Protein AF-A0A7S1QXL4-F1 (afdb_monomer)

pLDDT: mean 70.99, std 21.59, range [32.03, 97.19]

Secondary structure (DSSP, 8-state):
---TTSSSSSSSSSTTSSS-S--------PPPP---------------------------------------HHHHHHHHHTSHHHHHHHHHHHHHHSPPPSS-HHHHHHHHHHHHHHHHHHHHHHHHTTSS-TTSTTTSPPHHHHHHHHHSTT---HHHHHHHHTPPPPSS-TTHHHHHHHHHHHHHHHHHHHHHHHHHHHTTTSS---GGGHHHHHHHHTT----HHHHHHHHHHHHHHH--

Foldseek 3Di:
DPDVPPVVVVVVVVVVPPPDDDDDDDDDDDDDDDDDDDDDDDDDDDDDDDDDDDDDDDDDDDPPPCPVPVPDVVVVVVVVCPDPVVVVVVVVVVCVVPPDDPDDPVVVVVLVVVLVVLVVVLVVVCVVCVPPDLPDPVNADALVVVVVQVPDPPRDDVVVVCVVSVHDDRPHDRHPVSVVVVVVVVVVVVVVVVVVVVVVVVVVVPPPDPCLCVVVVVCVVVVPDDDPVVVVVSVVVSVVVVVD

Structure (mmCIF, N/CA/C/O backbone):
data_AF-A0A7S1QXL4-F1
#
_entry.id   AF-A0A7S1QXL4-F1
#
loop_
_atom_site.group_PDB
_atom_site.id
_atom_site.type_symbol
_atom_site.label_atom_id
_atom_site.label_alt_id
_atom_site.label_comp_id
_atom_site.label_asym_id
_atom_site.label_entity_id
_atom_site.label_seq_id
_atom_site.pdbx_PDB_ins_code
_atom_site.Cartn_x
_atom_site.Cartn_y
_atom_site.Cartn_z
_atom_site.occupancy
_atom_site.B_iso_or_equiv
_atom_site.auth_seq_id
_atom_site.auth_comp_id
_atom_site.auth_asym_id
_atom_site.auth_atom_id
_atom_site.pdbx_PDB_model_num
ATOM 1 N N . ARG A 1 1 ? -24.450 -31.324 -30.183 1.00 51.94 1 ARG A N 1
ATOM 2 C CA . ARG A 1 1 ? -23.675 -30.308 -29.428 1.00 51.94 1 ARG A CA 1
ATOM 3 C C . ARG A 1 1 ? -23.434 -29.074 -30.309 1.00 51.94 1 ARG A C 1
ATOM 5 O O . ARG A 1 1 ? -22.459 -29.080 -31.046 1.00 51.94 1 ARG A O 1
ATOM 12 N N . PRO A 1 2 ? -24.304 -28.049 -30.257 1.00 47.97 2 PRO A N 1
ATOM 13 C CA . PRO A 1 2 ? -23.980 -26.718 -30.772 1.00 47.97 2 PRO A CA 1
ATOM 14 C C . PRO A 1 2 ? -24.493 -25.627 -29.809 1.00 47.97 2 PRO A C 1
ATOM 16 O O . PRO A 1 2 ? -25.581 -25.100 -29.986 1.00 47.97 2 PRO A O 1
ATOM 19 N N . VAL A 1 3 ? -23.748 -25.323 -28.745 1.00 50.22 3 VAL A N 1
ATOM 20 C CA . VAL A 1 3 ? -24.078 -24.194 -27.837 1.00 50.22 3 VAL A CA 1
ATOM 21 C C . VAL A 1 3 ? -22.901 -23.217 -27.707 1.00 50.22 3 VAL A C 1
ATOM 23 O O . VAL A 1 3 ? -23.081 -22.058 -27.355 1.00 50.22 3 VAL A O 1
ATOM 26 N N . ALA A 1 4 ? -21.691 -23.627 -28.096 1.00 51.28 4 ALA A N 1
ATOM 27 C CA . ALA A 1 4 ? -20.489 -22.807 -27.946 1.00 51.28 4 ALA A CA 1
ATOM 28 C C . ALA A 1 4 ? -20.354 -21.670 -28.980 1.00 51.28 4 ALA A C 1
ATOM 30 O O . ALA A 1 4 ? -19.610 -20.725 -28.744 1.00 51.28 4 ALA A O 1
ATOM 31 N N . ALA A 1 5 ? -21.070 -21.723 -30.109 1.00 50.03 5 ALA A N 1
ATOM 32 C CA . ALA A 1 5 ? -20.917 -20.728 -31.176 1.00 50.03 5 ALA A CA 1
ATOM 33 C C . ALA A 1 5 ? -21.743 -19.444 -30.959 1.00 50.03 5 ALA A C 1
ATOM 35 O O . ALA A 1 5 ? -21.399 -18.399 -31.502 1.00 50.03 5 ALA A O 1
ATOM 36 N N . ALA A 1 6 ? -22.801 -19.486 -30.141 1.00 47.78 6 ALA A N 1
ATOM 37 C CA . ALA A 1 6 ? -23.697 -18.342 -29.942 1.00 47.78 6 ALA A CA 1
ATOM 38 C C . ALA A 1 6 ? -23.192 -17.325 -28.895 1.00 47.78 6 ALA A C 1
ATOM 40 O O . ALA A 1 6 ? -23.607 -16.170 -28.911 1.00 47.78 6 ALA A O 1
ATOM 41 N N . LEU A 1 7 ? -22.267 -17.715 -28.011 1.00 48.50 7 LEU A N 1
ATOM 42 C CA . LEU A 1 7 ? -21.780 -16.850 -26.924 1.00 48.50 7 LEU A CA 1
ATOM 43 C C . LEU A 1 7 ? -20.644 -15.900 -27.335 1.00 48.50 7 LEU A C 1
ATOM 45 O O . LEU A 1 7 ? -20.409 -14.905 -26.656 1.00 48.50 7 LEU A O 1
ATOM 49 N N . LEU A 1 8 ? -19.969 -16.155 -28.460 1.00 47.81 8 LEU A N 1
ATOM 50 C CA . LEU A 1 8 ? -18.862 -15.310 -28.927 1.00 47.81 8 LEU A CA 1
ATOM 51 C C . LEU A 1 8 ? -19.308 -14.082 -29.735 1.00 47.81 8 LEU A C 1
ATOM 53 O O . LEU A 1 8 ? -18.522 -13.154 -29.901 1.00 47.81 8 LEU A O 1
ATOM 57 N N . LEU A 1 9 ? -20.563 -14.029 -30.190 1.00 47.44 9 LEU A N 1
ATOM 58 C CA . LEU A 1 9 ? -21.064 -12.930 -31.027 1.00 47.44 9 LEU A CA 1
ATOM 59 C C . LEU A 1 9 ? -21.747 -11.807 -30.220 1.00 47.44 9 LEU A C 1
ATOM 61 O O . LEU A 1 9 ? -21.884 -10.692 -30.711 1.00 47.44 9 LEU A O 1
ATOM 65 N N . ALA A 1 10 ? -22.094 -12.053 -28.951 1.00 43.25 10 ALA A N 1
ATOM 66 C CA . ALA A 1 10 ? -22.712 -11.052 -28.074 1.00 43.25 10 ALA A CA 1
ATOM 67 C C . ALA A 1 10 ? -21.699 -10.109 -27.385 1.00 43.25 10 ALA A C 1
ATOM 69 O O . ALA A 1 10 ? -22.065 -9.017 -26.958 1.00 43.25 10 ALA A O 1
ATOM 70 N N . ALA A 1 11 ? -20.417 -10.484 -27.303 1.00 44.62 11 ALA A N 1
ATOM 71 C CA . ALA A 1 11 ? -19.396 -9.684 -26.614 1.00 44.62 11 ALA A CA 1
ATOM 72 C C . ALA A 1 11 ? -18.818 -8.534 -27.466 1.00 44.62 11 ALA A C 1
ATOM 74 O O . ALA A 1 11 ? -18.243 -7.593 -26.921 1.00 44.62 11 ALA A O 1
ATOM 75 N N . ALA A 1 12 ? -18.988 -8.570 -28.791 1.00 43.84 12 ALA A N 1
ATOM 76 C CA . ALA A 1 12 ? -18.434 -7.558 -29.694 1.00 43.84 12 ALA A CA 1
ATOM 77 C C . ALA A 1 12 ? -19.303 -6.288 -29.816 1.00 43.84 12 ALA A C 1
ATOM 79 O O . ALA A 1 12 ? -18.799 -5.238 -30.203 1.00 43.84 12 ALA A O 1
ATOM 80 N N . ALA A 1 13 ? -20.588 -6.347 -29.450 1.00 43.12 13 ALA A N 1
ATOM 81 C CA . ALA A 1 13 ? -21.514 -5.221 -29.613 1.00 43.12 13 ALA A CA 1
ATOM 82 C C . ALA A 1 13 ? -21.495 -4.212 -28.445 1.00 43.12 13 ALA A C 1
ATOM 84 O O . ALA A 1 13 ? -21.921 -3.073 -28.613 1.00 43.12 13 ALA A O 1
ATOM 85 N N . VAL A 1 14 ? -20.964 -4.584 -27.274 1.00 44.94 14 VAL A N 1
ATOM 86 C CA . VAL A 1 14 ? -20.951 -3.704 -26.085 1.00 44.94 14 VAL A CA 1
ATOM 87 C C . VAL A 1 14 ? -19.736 -2.762 -26.067 1.00 44.94 14 VAL A C 1
ATOM 89 O O . VAL A 1 14 ? -19.773 -1.714 -25.428 1.00 44.94 14 VAL A O 1
ATOM 92 N N . PHE A 1 15 ? -18.679 -3.063 -26.829 1.00 40.75 15 PHE A N 1
ATOM 93 C CA . PHE A 1 15 ? -17.466 -2.233 -26.875 1.00 40.75 15 PHE A CA 1
ATOM 94 C C . PHE A 1 15 ? -17.520 -1.069 -27.879 1.00 40.75 15 PHE A C 1
ATOM 96 O O . PHE A 1 15 ? -16.654 -0.198 -27.845 1.00 40.75 15 PHE A O 1
ATOM 103 N N . ALA A 1 16 ? -18.531 -1.016 -28.752 1.00 41.28 16 ALA A N 1
ATOM 104 C CA . ALA A 1 16 ? -18.678 0.052 -29.745 1.00 41.28 16 ALA A CA 1
ATOM 105 C C . ALA A 1 16 ? -19.538 1.241 -29.262 1.00 41.28 16 ALA A C 1
ATOM 107 O O . ALA A 1 16 ? -19.571 2.275 -29.922 1.00 41.28 16 ALA A O 1
ATOM 108 N N . ALA A 1 17 ? -20.210 1.129 -28.109 1.00 40.28 17 ALA A N 1
ATOM 109 C CA . ALA A 1 17 ? -21.177 2.127 -27.636 1.00 40.28 17 ALA A CA 1
ATOM 110 C C . ALA A 1 17 ? -20.635 3.126 -26.589 1.00 40.28 17 ALA A C 1
ATOM 112 O O . ALA A 1 17 ? -21.361 4.025 -26.179 1.00 40.28 17 ALA A O 1
ATOM 113 N N . THR A 1 18 ? -19.370 3.023 -26.165 1.00 45.03 18 THR A N 1
ATOM 114 C CA . THR A 1 18 ? -18.763 3.933 -25.164 1.00 45.03 18 THR A CA 1
ATOM 115 C C . THR A 1 18 ? -17.750 4.925 -25.746 1.00 45.03 18 THR A C 1
ATOM 117 O O . THR A 1 18 ? -17.138 5.687 -25.003 1.00 45.03 18 THR A O 1
ATOM 120 N N . ALA A 1 19 ? -17.597 4.981 -27.074 1.00 43.09 19 ALA A N 1
ATOM 121 C CA . ALA A 1 19 ? -16.673 5.901 -27.748 1.00 43.09 19 ALA A CA 1
ATOM 122 C C . ALA A 1 19 ? -17.266 7.293 -28.072 1.00 43.09 19 ALA A C 1
ATOM 124 O O . ALA A 1 19 ? -16.593 8.111 -28.694 1.00 43.09 19 ALA A O 1
ATOM 125 N N . LEU A 1 20 ? -18.501 7.591 -27.649 1.00 48.00 20 LEU A N 1
ATOM 126 C CA . LEU A 1 20 ? -19.136 8.903 -27.821 1.00 48.00 20 LEU A CA 1
ATOM 127 C C . LEU A 1 20 ? -19.754 9.400 -26.506 1.00 48.00 20 LEU A C 1
ATOM 129 O O . LEU A 1 20 ? -20.966 9.367 -26.330 1.00 48.00 20 LEU A O 1
ATOM 133 N N . SER A 1 21 ? -18.937 9.917 -25.588 1.00 36.81 21 SER A N 1
ATOM 134 C CA . SER A 1 21 ? -19.414 10.941 -24.648 1.00 36.81 21 SER A CA 1
ATOM 135 C C . SER A 1 21 ? -18.259 11.705 -23.996 1.00 36.81 21 SER A C 1
ATOM 137 O O . SER A 1 21 ? -17.596 11.198 -23.096 1.00 36.81 21 SER A O 1
ATOM 139 N N . GLY A 1 22 ? -18.081 12.953 -24.433 1.00 35.41 22 GLY A N 1
ATOM 140 C CA . GLY A 1 22 ? -17.750 14.083 -23.563 1.00 35.41 22 GLY A CA 1
ATOM 141 C C . GLY A 1 22 ? -16.314 14.206 -23.052 1.00 35.41 22 GLY A C 1
ATOM 142 O O . GLY A 1 22 ? -15.996 13.736 -21.967 1.00 35.41 22 GLY A O 1
ATOM 143 N N . SER A 1 23 ? -15.497 15.001 -23.748 1.00 33.47 23 SER A N 1
ATOM 144 C CA . SER A 1 23 ? -14.387 15.723 -23.113 1.00 33.47 23 SER A CA 1
ATOM 145 C C . SER A 1 23 ? -14.567 17.226 -23.357 1.00 33.47 23 SER A C 1
ATOM 147 O O . SER A 1 23 ? -14.592 17.634 -24.520 1.00 33.47 23 SER A O 1
ATOM 149 N N . PRO A 1 24 ? -14.720 18.058 -22.309 1.00 43.53 24 PRO A N 1
ATOM 150 C CA . PRO A 1 24 ? -14.845 19.500 -22.463 1.00 43.53 24 PRO A CA 1
ATOM 151 C C . PRO A 1 24 ? -13.493 20.158 -22.764 1.00 43.53 24 PRO A C 1
ATOM 153 O O . PRO A 1 24 ? -12.429 19.685 -22.358 1.00 43.53 24 PRO A O 1
ATOM 156 N N . ALA A 1 25 ? -13.584 21.267 -23.494 1.00 43.84 25 ALA A N 1
ATOM 157 C CA . ALA A 1 25 ? -12.504 22.147 -23.906 1.00 43.84 25 ALA A CA 1
ATOM 158 C C . ALA A 1 25 ? -11.570 22.538 -22.749 1.00 43.84 25 ALA A C 1
ATOM 160 O O . ALA A 1 25 ? -12.023 22.927 -21.670 1.00 43.84 25 ALA A O 1
ATOM 161 N N . ARG A 1 26 ? -10.257 22.512 -23.006 1.00 37.00 26 ARG A N 1
ATOM 162 C CA . ARG A 1 26 ? -9.260 23.151 -22.146 1.00 37.00 26 ARG A CA 1
ATOM 163 C C . ARG A 1 26 ? -8.345 24.029 -22.992 1.00 37.00 26 ARG A C 1
ATOM 165 O O . ARG A 1 26 ? -7.629 23.551 -23.863 1.00 37.00 26 ARG A O 1
ATOM 172 N N . SER A 1 27 ? -8.463 25.316 -22.701 1.00 38.91 27 SER A N 1
ATOM 173 C CA . SER A 1 27 ? -7.768 26.482 -23.230 1.00 38.91 27 SER A CA 1
ATOM 174 C C . SER A 1 27 ? -6.245 26.343 -23.298 1.00 38.91 27 SER A C 1
ATOM 176 O O . SER A 1 27 ? -5.606 25.924 -22.328 1.00 38.91 27 SER A O 1
ATOM 178 N N . GLU A 1 28 ? -5.686 26.791 -24.419 1.00 40.00 28 GLU A N 1
ATOM 179 C CA . GLU A 1 28 ? -4.271 27.112 -24.606 1.00 40.00 28 GLU A CA 1
ATOM 180 C C . GLU A 1 28 ? -3.828 28.244 -23.665 1.00 40.00 28 GLU A C 1
ATOM 182 O O . GLU A 1 28 ? -4.590 29.183 -23.422 1.00 40.00 28 GLU A O 1
ATOM 187 N N . PRO A 1 29 ? -2.575 28.207 -23.190 1.00 43.47 29 PRO A N 1
ATOM 188 C CA . PRO A 1 29 ? -1.837 29.446 -23.005 1.00 43.47 29 PRO A CA 1
ATOM 189 C C . PRO A 1 29 ? -0.625 29.530 -23.939 1.00 43.47 29 PRO A C 1
ATOM 191 O O . PRO A 1 29 ? 0.189 28.612 -24.058 1.00 43.47 29 PRO A O 1
ATOM 194 N N . SER A 1 30 ? -0.538 30.698 -24.570 1.00 40.06 30 SER A N 1
ATOM 195 C CA . SER A 1 30 ? 0.508 31.210 -25.447 1.00 40.06 30 SER A CA 1
ATOM 196 C C . SER A 1 30 ? 1.925 31.047 -24.891 1.00 40.06 30 SER A C 1
ATOM 198 O O . SER A 1 30 ? 2.213 31.479 -23.773 1.00 40.06 30 SER A O 1
ATOM 200 N N . ALA A 1 31 ? 2.837 30.528 -25.712 1.00 37.50 31 ALA A N 1
ATOM 201 C CA . ALA A 1 31 ? 4.273 30.624 -25.477 1.00 37.50 31 ALA A CA 1
ATOM 202 C C . ALA A 1 31 ? 4.818 31.941 -26.071 1.00 37.50 31 ALA A C 1
ATOM 204 O O . ALA A 1 31 ? 4.539 32.225 -27.239 1.00 37.50 31 ALA A O 1
ATOM 205 N N . PRO A 1 32 ? 5.606 32.741 -25.329 1.00 45.91 32 PRO A N 1
ATOM 206 C CA . PRO A 1 32 ? 6.330 33.862 -25.911 1.00 45.91 32 PRO A CA 1
ATOM 207 C C . PRO A 1 32 ? 7.539 33.367 -26.716 1.00 45.91 32 PRO A C 1
ATOM 209 O O . PRO A 1 32 ? 8.340 32.553 -26.251 1.00 45.91 32 PRO A O 1
ATOM 212 N N . ALA A 1 33 ? 7.666 33.895 -27.931 1.00 43.31 33 ALA A N 1
ATOM 213 C CA . ALA A 1 33 ? 8.841 33.760 -28.773 1.00 43.31 33 ALA A CA 1
ATOM 214 C C . ALA A 1 33 ? 10.058 34.411 -28.097 1.00 43.31 33 ALA A C 1
ATOM 216 O O . ALA A 1 33 ? 10.043 35.604 -27.802 1.00 43.31 33 ALA A O 1
ATOM 217 N N . LEU A 1 34 ? 11.128 33.639 -27.902 1.00 40.25 34 LEU A N 1
ATOM 218 C CA . LEU A 1 34 ? 12.463 34.172 -27.645 1.00 40.25 34 LEU A CA 1
ATOM 219 C C . LEU A 1 34 ? 13.432 33.602 -28.676 1.00 40.25 34 LEU A C 1
ATOM 221 O O . LEU A 1 34 ? 13.927 32.481 -28.586 1.00 40.25 34 LEU A O 1
ATOM 225 N N . SER A 1 35 ? 13.656 34.432 -29.685 1.00 39.12 35 SER A N 1
ATOM 226 C CA . SER A 1 35 ? 14.780 34.420 -30.605 1.00 39.12 35 SER A CA 1
ATOM 227 C C . SER A 1 35 ? 16.106 34.515 -29.846 1.00 39.12 35 SER A C 1
ATOM 229 O O . SER A 1 35 ? 16.363 35.519 -29.185 1.00 39.12 35 SER A O 1
ATOM 231 N N . PHE A 1 36 ? 16.974 33.517 -30.011 1.00 32.03 36 PHE A N 1
ATOM 232 C CA . PHE A 1 36 ? 18.407 33.656 -29.762 1.00 32.03 36 PHE A CA 1
ATOM 233 C C . PHE A 1 36 ? 19.160 33.500 -31.086 1.00 32.03 36 PHE A C 1
ATOM 235 O O . PHE A 1 36 ? 19.255 32.411 -31.654 1.00 32.03 36 PHE A O 1
ATOM 242 N N . LEU A 1 37 ? 19.654 34.641 -31.572 1.00 37.03 37 LEU A N 1
ATOM 243 C CA . LEU A 1 37 ? 20.683 34.782 -32.601 1.00 37.03 37 LEU A CA 1
ATOM 244 C C . LEU A 1 37 ? 21.941 34.007 -32.167 1.00 37.03 37 LEU A C 1
ATOM 246 O O . LEU A 1 37 ? 22.367 34.095 -31.021 1.00 37.03 37 LEU A O 1
ATOM 250 N N . VAL A 1 38 ? 22.418 33.081 -33.001 1.00 39.94 38 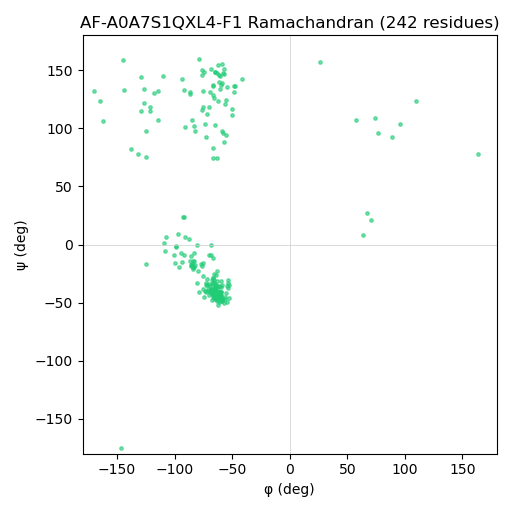VAL A N 1
ATOM 251 C CA . VAL A 1 38 ? 23.536 33.268 -33.950 1.00 39.94 38 VAL A CA 1
ATOM 252 C C . VAL A 1 38 ? 24.830 33.694 -33.255 1.00 39.94 38 VAL A C 1
ATOM 254 O O . VAL A 1 38 ? 24.998 34.846 -32.875 1.00 39.94 38 VAL A O 1
ATOM 257 N N . GLY A 1 39 ? 25.782 32.762 -33.175 1.00 37.19 39 GLY A N 1
ATOM 258 C CA . GLY A 1 39 ? 27.150 33.078 -32.779 1.00 37.19 39 GLY A CA 1
ATOM 259 C C . GLY A 1 39 ? 27.970 31.861 -32.372 1.00 37.19 39 GLY A C 1
ATOM 260 O O . GLY A 1 39 ? 28.179 31.624 -31.190 1.00 37.19 39 GLY A O 1
ATOM 261 N N . SER A 1 40 ? 28.458 31.081 -33.335 1.00 34.81 40 SER A N 1
ATOM 262 C CA . SER A 1 40 ? 29.810 30.511 -33.240 1.00 34.81 40 SER A CA 1
ATOM 263 C C . SER A 1 40 ? 30.267 29.975 -34.594 1.00 34.81 40 SER A C 1
ATOM 265 O O . SER A 1 40 ? 29.611 29.192 -35.274 1.00 34.81 40 SER A O 1
ATOM 267 N N . SER A 1 41 ? 31.404 30.526 -34.984 1.00 35.91 41 SER A N 1
ATOM 268 C CA . SER A 1 41 ? 32.152 30.414 -36.222 1.00 35.91 41 SER A CA 1
ATOM 269 C C . SER A 1 41 ? 32.785 29.038 -36.424 1.00 35.91 41 SER A C 1
ATOM 271 O O . SER A 1 41 ? 33.530 28.566 -35.566 1.00 35.91 41 SER A O 1
ATOM 273 N N . LEU A 1 42 ? 32.591 28.456 -37.607 1.00 42.25 42 LEU A N 1
ATOM 274 C CA . LEU A 1 42 ? 33.468 27.421 -38.156 1.00 42.25 42 LEU A CA 1
ATOM 275 C C . LEU A 1 42 ? 34.548 28.093 -39.025 1.00 42.25 42 LEU A C 1
ATOM 277 O O . LEU A 1 42 ? 34.193 28.922 -39.869 1.00 42.25 42 LEU A O 1
ATOM 281 N N . PRO A 1 43 ? 35.842 27.751 -38.882 1.00 45.12 43 PRO A N 1
ATOM 282 C CA . PRO A 1 43 ? 36.863 28.205 -39.814 1.00 45.12 43 PRO A CA 1
ATOM 283 C C . PRO A 1 43 ? 36.709 27.470 -41.152 1.00 45.12 43 PRO A C 1
ATOM 285 O O . PRO A 1 43 ? 36.939 26.268 -41.271 1.00 45.12 43 PRO A O 1
ATOM 288 N N . ARG A 1 44 ? 36.319 28.234 -42.173 1.00 36.81 44 ARG A N 1
ATOM 289 C CA . ARG A 1 44 ? 36.404 27.878 -43.589 1.00 36.81 44 ARG A CA 1
ATOM 290 C C . ARG A 1 44 ? 37.828 28.182 -44.046 1.00 36.81 44 ARG A C 1
ATOM 292 O O . ARG A 1 44 ? 38.144 29.332 -44.336 1.00 36.81 44 ARG A O 1
ATOM 299 N N . THR A 1 45 ? 38.694 27.176 -44.089 1.00 43.75 45 THR A N 1
ATOM 300 C CA . THR A 1 45 ? 39.968 27.298 -44.801 1.00 43.75 45 THR A CA 1
ATOM 301 C C . THR A 1 45 ? 39.682 27.342 -46.298 1.00 43.75 45 THR A C 1
ATOM 303 O O . THR A 1 45 ? 39.055 26.453 -46.873 1.00 43.75 45 THR A O 1
ATOM 306 N N . GLY A 1 46 ? 40.066 28.458 -46.910 1.00 33.56 46 GLY A N 1
ATOM 307 C CA . GLY A 1 46 ? 40.001 28.653 -48.344 1.00 33.56 46 GLY A CA 1
ATOM 308 C C . GLY A 1 46 ? 41.088 27.871 -49.074 1.00 33.56 46 GLY A C 1
ATOM 309 O O . GLY A 1 46 ? 42.208 27.739 -48.591 1.00 33.56 46 GLY A O 1
ATOM 310 N N . ALA A 1 47 ? 40.761 27.446 -50.288 1.00 33.72 47 ALA A N 1
ATOM 311 C CA . ALA A 1 47 ? 41.711 27.433 -51.384 1.00 33.72 47 ALA A CA 1
ATOM 312 C C . ALA A 1 47 ? 41.064 28.189 -52.550 1.00 33.72 47 ALA A C 1
ATOM 314 O O . ALA A 1 47 ? 39.942 27.913 -52.973 1.00 33.72 47 ALA A O 1
ATOM 315 N N . SER A 1 48 ? 41.767 29.233 -52.961 1.00 34.69 48 SER A N 1
ATOM 316 C CA . SER A 1 48 ? 41.437 30.202 -53.992 1.00 34.69 48 SER A CA 1
ATOM 317 C C . SER A 1 48 ? 41.909 29.682 -55.357 1.00 34.69 48 SER A C 1
ATOM 319 O O . SER A 1 48 ? 43.060 29.276 -55.435 1.00 34.69 48 SER A O 1
ATOM 321 N N . ARG A 1 49 ? 40.997 29.700 -56.356 1.00 42.22 49 ARG A N 1
ATOM 322 C CA . ARG A 1 49 ? 41.071 30.091 -57.803 1.00 42.22 49 ARG A CA 1
ATOM 323 C C . ARG A 1 49 ? 42.429 30.004 -58.561 1.00 42.22 49 ARG A C 1
ATOM 325 O O . ARG A 1 49 ? 43.444 30.213 -57.915 1.00 42.22 49 ARG A O 1
ATOM 332 N N . PRO A 1 5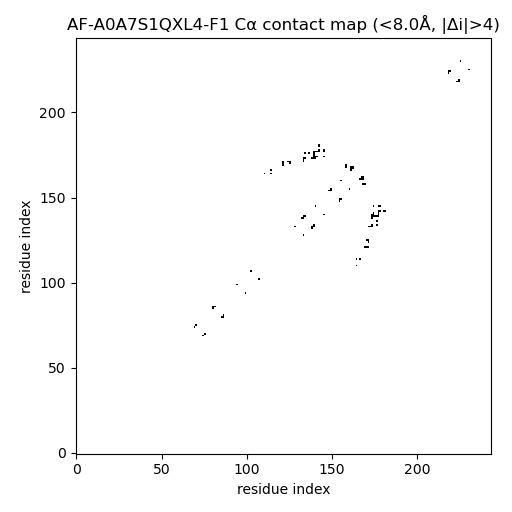0 ? 42.492 29.897 -59.921 1.00 46.75 50 PRO A N 1
ATOM 333 C CA . PRO A 1 50 ? 41.503 30.362 -60.922 1.00 46.75 50 PRO A CA 1
ATOM 334 C C . PRO A 1 50 ? 41.374 29.490 -62.207 1.00 46.75 50 PRO A C 1
ATOM 336 O O . PRO A 1 50 ? 42.051 28.488 -62.371 1.00 46.75 50 PRO A O 1
ATOM 339 N N . GLY A 1 51 ? 40.555 29.948 -63.161 1.00 33.41 51 GLY A N 1
ATOM 340 C CA . GLY A 1 51 ? 41.006 30.020 -64.560 1.00 33.41 51 GLY A CA 1
ATOM 341 C C . GLY A 1 51 ? 40.791 28.787 -65.429 1.00 33.41 51 GLY A C 1
ATOM 342 O O . GLY A 1 51 ? 41.647 27.922 -65.548 1.00 33.41 51 GLY A O 1
ATOM 343 N N . GLN A 1 52 ? 39.654 28.775 -66.109 1.00 46.34 52 GLN A N 1
ATOM 344 C CA . GLN A 1 52 ? 39.393 27.963 -67.283 1.00 46.34 52 GLN A CA 1
ATOM 345 C C . GLN A 1 52 ? 39.962 28.709 -68.499 1.00 46.34 52 GLN A C 1
ATOM 347 O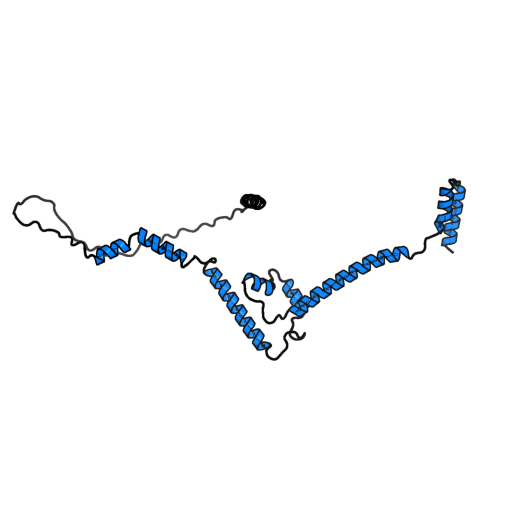 O . GLN A 1 52 ? 39.321 29.650 -68.944 1.00 46.34 52 GLN A O 1
ATOM 352 N N . GLU A 1 53 ? 41.127 28.315 -69.020 1.00 38.25 53 GLU A N 1
ATOM 353 C CA . GLU A 1 53 ? 41.575 28.657 -70.382 1.00 38.25 53 GLU A CA 1
ATOM 354 C C . GLU A 1 53 ? 42.379 27.508 -71.015 1.00 38.25 53 GLU A C 1
ATOM 356 O O . GLU A 1 53 ? 42.834 26.578 -70.352 1.00 38.25 53 GLU A O 1
ATOM 361 N N . LEU A 1 54 ? 42.420 27.548 -72.343 1.00 43.22 54 LEU A N 1
ATOM 362 C CA . LEU A 1 54 ? 42.611 26.461 -73.295 1.00 43.22 54 LEU A CA 1
ATOM 363 C C . LEU A 1 54 ? 44.066 25.981 -73.468 1.00 43.22 54 LEU A C 1
ATOM 365 O O . LEU A 1 54 ? 45.015 26.738 -73.320 1.00 43.22 54 LEU A O 1
ATOM 369 N N . ALA A 1 55 ? 44.159 24.748 -73.983 1.00 40.78 55 ALA A N 1
ATOM 370 C CA . ALA A 1 55 ? 45.229 24.190 -74.818 1.00 40.78 55 ALA A CA 1
ATOM 371 C C . ALA A 1 55 ? 46.580 23.827 -74.166 1.00 40.78 55 ALA A C 1
ATOM 373 O O . ALA A 1 55 ? 47.454 24.654 -73.943 1.00 40.78 55 ALA A O 1
ATOM 374 N N . SER A 1 56 ? 46.840 22.522 -74.063 1.00 37.34 56 SER A N 1
ATOM 375 C CA . SER A 1 56 ? 47.942 21.887 -74.806 1.00 37.34 56 SER A CA 1
ATOM 376 C C . SER A 1 56 ? 47.866 20.363 -74.690 1.00 37.34 56 SER A C 1
ATOM 378 O O . SER A 1 56 ? 47.650 19.787 -73.628 1.00 37.34 56 SER A O 1
ATOM 380 N N . VAL A 1 57 ? 47.997 19.716 -75.843 1.00 45.06 57 VAL A N 1
ATOM 381 C CA . VAL A 1 57 ? 48.132 18.272 -76.019 1.00 45.06 57 VAL A CA 1
ATOM 382 C C . VAL A 1 57 ? 49.554 17.878 -75.631 1.00 45.06 57 VAL A C 1
ATOM 384 O O . VAL A 1 57 ? 50.479 18.302 -76.315 1.00 45.06 57 VAL A O 1
ATOM 387 N N . VAL A 1 58 ? 49.734 17.030 -74.613 1.00 36.66 58 VAL A N 1
ATOM 388 C CA . VAL A 1 58 ? 50.890 16.123 -74.501 1.00 36.66 58 VAL A CA 1
ATOM 389 C C . VAL A 1 58 ? 50.420 14.806 -73.879 1.00 36.66 58 VAL A C 1
ATOM 391 O O . VAL A 1 58 ? 49.646 14.774 -72.929 1.00 36.66 58 VAL A O 1
ATOM 394 N N . ALA A 1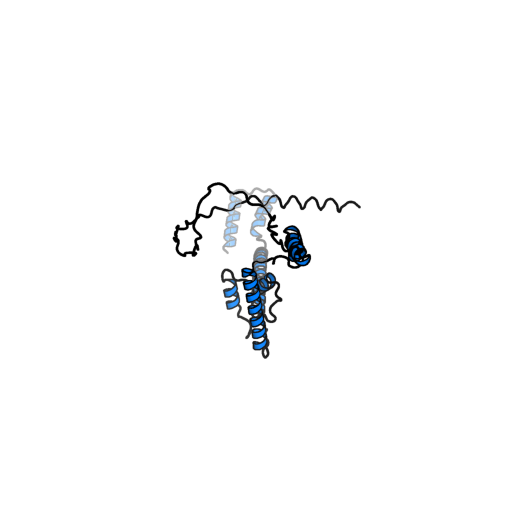 59 ? 50.851 13.724 -74.512 1.00 40.09 59 ALA A N 1
ATOM 395 C CA . ALA A 1 59 ? 50.446 12.348 -74.309 1.00 40.09 59 ALA A CA 1
ATOM 396 C C . ALA A 1 59 ? 50.744 11.768 -72.915 1.00 40.09 59 ALA A C 1
ATOM 398 O O . ALA A 1 59 ? 51.758 12.081 -72.300 1.00 40.09 59 ALA A O 1
ATOM 399 N N . GLY A 1 60 ? 49.943 10.762 -72.548 1.00 44.50 60 GLY A N 1
ATOM 400 C CA . GLY A 1 60 ? 50.446 9.583 -71.842 1.00 44.50 60 GLY A CA 1
ATOM 401 C C . GLY A 1 60 ? 50.041 9.450 -70.376 1.00 44.50 60 GLY A C 1
ATOM 402 O O . GLY A 1 60 ? 50.404 10.273 -69.549 1.00 44.50 60 GLY A O 1
ATOM 403 N N . VAL A 1 61 ? 49.413 8.303 -70.086 1.00 41.78 61 VAL A N 1
ATOM 404 C CA . VAL A 1 61 ? 49.030 7.725 -68.783 1.00 41.78 61 VAL A CA 1
ATOM 405 C C . VAL A 1 61 ? 47.578 8.022 -68.381 1.00 41.78 61 VAL A C 1
ATOM 407 O O . VAL A 1 61 ? 47.280 9.117 -67.909 1.00 41.78 61 VAL A O 1
ATOM 410 N N . PRO A 1 62 ? 46.646 7.046 -68.490 1.00 45.72 62 PRO A N 1
ATOM 411 C CA . PRO A 1 62 ? 45.450 7.098 -67.669 1.00 45.72 62 PRO A CA 1
ATOM 412 C C . PRO A 1 62 ? 45.918 6.946 -66.222 1.00 45.72 62 PRO A C 1
ATOM 414 O O . PRO A 1 62 ? 46.254 5.847 -65.774 1.00 45.72 62 PRO A O 1
ATOM 417 N N . ALA A 1 63 ? 45.967 8.058 -65.492 1.00 44.25 63 ALA A N 1
ATOM 418 C CA . ALA A 1 63 ? 45.861 8.003 -64.050 1.00 44.25 63 ALA A CA 1
ATOM 419 C C . ALA A 1 63 ? 44.512 7.335 -63.774 1.00 44.25 63 ALA A C 1
ATOM 421 O O . ALA A 1 63 ? 43.450 7.941 -63.898 1.00 44.25 63 ALA A O 1
ATOM 422 N N . PHE A 1 64 ? 44.549 6.031 -63.505 1.00 45.66 64 PHE A N 1
ATOM 423 C CA . PHE A 1 64 ? 43.484 5.388 -62.769 1.00 45.66 64 PHE A CA 1
ATOM 424 C C . PHE A 1 64 ? 43.428 6.136 -61.440 1.00 45.66 64 PHE A C 1
ATOM 426 O O . PHE A 1 64 ? 44.185 5.825 -60.520 1.00 45.66 64 PHE A O 1
ATOM 433 N N . ASP A 1 65 ? 42.535 7.120 -61.349 1.00 43.06 65 ASP A N 1
ATOM 434 C CA . ASP A 1 65 ? 41.973 7.577 -60.088 1.00 43.06 65 ASP A CA 1
ATOM 435 C C . ASP A 1 65 ? 41.195 6.391 -59.519 1.00 43.06 65 ASP A C 1
ATOM 437 O O . ASP A 1 65 ? 39.970 6.271 -59.592 1.00 43.06 65 ASP A O 1
ATOM 441 N N . GLY A 1 66 ? 41.963 5.427 -59.017 1.00 42.81 66 GLY A N 1
ATOM 442 C CA . GLY A 1 66 ? 41.502 4.353 -58.181 1.00 42.81 66 GLY A CA 1
ATOM 443 C C . GLY A 1 66 ? 41.053 4.999 -56.892 1.00 42.81 66 GLY A C 1
ATOM 444 O O . GLY A 1 66 ? 41.789 5.026 -55.908 1.00 42.81 66 GLY A O 1
ATOM 445 N N . GLU A 1 67 ? 39.823 5.505 -56.890 1.00 50.41 67 GLU A N 1
ATOM 446 C CA . GLU A 1 67 ? 39.034 5.600 -55.682 1.00 50.41 67 GLU A CA 1
ATOM 447 C C . GLU A 1 67 ? 38.963 4.161 -55.161 1.00 50.41 67 GLU A C 1
ATOM 449 O O . GLU A 1 67 ? 38.114 3.362 -55.564 1.00 50.41 67 GLU A O 1
ATOM 454 N N . ALA A 1 68 ? 39.953 3.786 -54.346 1.00 53.19 68 ALA A N 1
ATOM 455 C CA . ALA A 1 68 ? 40.038 2.513 -53.667 1.00 53.19 68 ALA A CA 1
ATOM 456 C C . ALA A 1 68 ? 38.894 2.493 -52.658 1.00 53.19 68 ALA A C 1
ATOM 458 O O . ALA A 1 68 ? 39.068 2.673 -51.453 1.00 53.19 68 ALA A O 1
ATOM 459 N N . ARG A 1 69 ? 37.671 2.308 -53.167 1.00 57.72 69 ARG A N 1
ATOM 460 C CA . ARG A 1 69 ? 36.519 1.895 -52.390 1.00 57.72 69 ARG A CA 1
ATOM 461 C C . ARG A 1 69 ? 37.028 0.690 -51.640 1.00 57.72 69 ARG A C 1
ATOM 463 O O . ARG A 1 69 ? 37.347 -0.307 -52.268 1.00 57.72 69 ARG A O 1
ATOM 470 N N . ALA A 1 70 ? 37.175 0.810 -50.326 1.00 55.59 70 ALA A N 1
ATOM 471 C CA . ALA A 1 70 ? 37.623 -0.285 -49.487 1.00 55.59 70 ALA A CA 1
ATOM 472 C C . ALA A 1 70 ? 36.685 -1.488 -49.716 1.00 55.59 70 ALA A C 1
ATOM 474 O O . ALA A 1 70 ? 35.602 -1.581 -49.136 1.00 55.59 70 ALA A O 1
ATOM 475 N N . THR A 1 71 ? 37.083 -2.373 -50.627 1.00 63.84 71 THR A N 1
ATOM 476 C CA . THR A 1 71 ? 36.384 -3.578 -51.088 1.00 63.84 71 THR A CA 1
ATOM 477 C C . THR A 1 71 ? 36.834 -4.777 -50.273 1.00 63.84 71 THR A C 1
ATOM 479 O O . THR A 1 71 ? 36.713 -5.917 -50.713 1.00 63.84 71 THR A O 1
ATOM 482 N N . SER A 1 72 ? 37.340 -4.556 -49.054 1.00 77.19 72 SER A N 1
ATOM 483 C CA . SER A 1 72 ? 37.616 -5.681 -48.178 1.00 77.19 72 SER A CA 1
ATOM 484 C C . SER A 1 72 ? 36.290 -6.414 -47.916 1.00 77.19 72 SER A C 1
ATOM 486 O O . SER A 1 72 ? 35.268 -5.774 -47.628 1.00 77.19 72 SER A O 1
ATOM 488 N N . PRO A 1 73 ? 36.256 -7.755 -48.007 1.00 74.06 73 PRO A N 1
ATOM 489 C CA . PRO A 1 73 ? 35.052 -8.537 -47.724 1.00 74.06 73 PRO A CA 1
ATOM 490 C C . PRO A 1 73 ? 34.465 -8.217 -46.343 1.00 74.06 73 PRO A C 1
ATOM 492 O O . PRO A 1 73 ? 33.250 -8.222 -46.153 1.00 74.06 73 PRO A O 1
ATOM 495 N N . VAL A 1 74 ? 35.332 -7.850 -45.395 1.00 75.69 74 VAL A N 1
ATOM 496 C CA . VAL A 1 74 ? 34.972 -7.371 -44.057 1.00 75.69 74 VAL A CA 1
ATOM 497 C C . VAL A 1 74 ? 34.242 -6.022 -44.113 1.00 75.69 74 VAL A C 1
ATOM 499 O O . VAL A 1 74 ? 33.186 -5.883 -43.494 1.00 75.69 74 VAL A O 1
ATOM 502 N N . ALA A 1 75 ? 34.729 -5.047 -44.890 1.00 70.31 75 ALA A N 1
ATOM 503 C CA . ALA A 1 75 ? 34.068 -3.751 -45.066 1.00 70.31 75 ALA A CA 1
ATOM 504 C C . ALA A 1 75 ? 32.716 -3.882 -45.789 1.00 70.31 75 ALA A C 1
ATOM 506 O O . ALA A 1 75 ? 31.728 -3.265 -45.379 1.00 70.31 75 ALA A O 1
ATOM 507 N N . LEU A 1 76 ? 32.628 -4.738 -46.813 1.00 71.19 76 LEU A N 1
ATOM 508 C CA . LEU A 1 76 ? 31.376 -5.021 -47.525 1.00 71.19 76 LEU A CA 1
ATOM 509 C C . LEU A 1 76 ? 30.363 -5.758 -46.636 1.00 71.19 76 LEU A C 1
ATOM 511 O O . LEU A 1 76 ? 29.176 -5.421 -46.641 1.00 71.19 76 LEU A O 1
ATOM 515 N N . ARG A 1 77 ? 30.816 -6.703 -45.802 1.00 72.88 77 ARG A N 1
ATOM 516 C CA . ARG A 1 77 ? 29.980 -7.369 -44.789 1.00 72.88 77 ARG A CA 1
ATOM 517 C C . ARG A 1 77 ? 29.481 -6.382 -43.734 1.00 72.88 77 ARG A C 1
ATOM 519 O O . ARG A 1 77 ? 28.305 -6.420 -43.377 1.00 72.88 77 ARG A O 1
ATOM 526 N N . GLY A 1 78 ? 30.337 -5.464 -43.284 1.00 71.25 78 GLY A N 1
ATOM 527 C CA . GLY A 1 78 ? 29.967 -4.380 -42.373 1.00 71.25 78 GLY A CA 1
ATOM 528 C C . GLY A 1 78 ? 28.893 -3.458 -42.957 1.00 71.25 78 GLY A C 1
ATOM 529 O O . GLY A 1 78 ? 27.941 -3.115 -42.257 1.00 71.25 78 GLY A O 1
ATOM 530 N N . LYS A 1 79 ? 28.984 -3.118 -44.252 1.00 70.94 79 LYS A N 1
ATOM 531 C CA . LYS A 1 79 ? 27.940 -2.365 -44.971 1.00 70.94 79 LYS A CA 1
ATOM 532 C C . LYS A 1 79 ? 26.626 -3.152 -45.065 1.00 70.94 79 LYS A C 1
ATOM 534 O O . LYS A 1 79 ? 25.581 -2.604 -44.730 1.00 70.94 79 LYS A O 1
ATOM 539 N N . ARG A 1 80 ? 26.671 -4.446 -45.414 1.00 68.38 80 ARG A N 1
ATOM 540 C CA . ARG A 1 80 ? 25.481 -5.328 -45.464 1.00 68.38 80 ARG A CA 1
ATOM 541 C C . ARG A 1 80 ? 24.789 -5.476 -44.103 1.00 68.38 80 ARG A C 1
ATOM 543 O O . ARG A 1 80 ? 23.566 -5.502 -44.038 1.00 68.38 80 ARG A O 1
ATOM 550 N N . MET A 1 81 ? 25.550 -5.511 -43.008 1.00 69.31 81 MET A N 1
ATOM 551 C CA . MET A 1 81 ? 25.031 -5.592 -41.630 1.00 69.31 81 MET A CA 1
ATOM 552 C C . MET A 1 81 ? 24.437 -4.276 -41.099 1.00 69.31 81 MET A C 1
ATOM 554 O O . MET A 1 81 ? 23.727 -4.298 -40.091 1.00 69.31 81 MET A O 1
ATOM 558 N N . LYS A 1 82 ? 24.734 -3.145 -41.754 1.00 72.69 82 LYS A N 1
ATOM 559 C CA . LYS A 1 82 ? 24.194 -1.807 -41.457 1.00 72.69 82 LYS A CA 1
ATOM 560 C C . LYS A 1 82 ? 23.009 -1.431 -42.353 1.00 72.69 82 LYS A C 1
ATOM 562 O O . LYS A 1 82 ? 22.568 -0.284 -42.325 1.00 72.69 82 LYS A O 1
ATOM 567 N N . THR A 1 83 ? 22.496 -2.376 -43.139 1.00 84.81 83 THR A N 1
ATOM 568 C CA . THR A 1 83 ? 21.287 -2.164 -43.937 1.00 84.81 83 THR A CA 1
ATOM 569 C C . THR A 1 83 ? 20.080 -1.950 -43.030 1.00 84.81 83 THR A C 1
ATOM 571 O O . THR A 1 83 ? 20.002 -2.469 -41.909 1.00 84.81 83 THR A O 1
ATOM 574 N N . TRP A 1 84 ? 19.144 -1.143 -43.518 1.00 85.62 84 TRP A N 1
ATOM 575 C CA . TRP A 1 84 ? 17.938 -0.790 -42.782 1.00 85.62 84 TRP A CA 1
ATOM 576 C C . TRP A 1 84 ? 17.108 -2.036 -42.430 1.00 85.62 84 TRP A C 1
ATOM 578 O O . TRP A 1 84 ? 16.705 -2.169 -41.277 1.00 85.62 84 TRP A O 1
ATOM 588 N N . ASP A 1 85 ? 16.985 -3.006 -43.340 1.00 89.31 85 ASP A N 1
ATOM 589 C CA . ASP A 1 85 ? 16.228 -4.251 -43.121 1.00 89.31 85 ASP A CA 1
ATOM 590 C C . ASP A 1 85 ? 16.807 -5.113 -41.995 1.00 89.31 85 ASP A C 1
ATOM 592 O O . ASP A 1 85 ? 16.091 -5.567 -41.100 1.00 89.31 85 ASP A O 1
ATOM 596 N N . VAL A 1 86 ? 18.134 -5.285 -41.970 1.00 90.00 86 VAL A N 1
ATOM 597 C CA . VAL A 1 86 ? 18.815 -6.033 -40.902 1.00 90.00 86 VAL A CA 1
ATOM 598 C C . VAL A 1 86 ? 18.631 -5.332 -39.555 1.00 90.00 86 VAL A C 1
ATOM 600 O O . VAL A 1 86 ? 18.487 -5.993 -38.523 1.00 90.00 86 VAL A O 1
ATOM 603 N N . LYS A 1 87 ? 18.600 -3.993 -39.539 1.00 89.94 87 LYS A N 1
ATOM 604 C CA . LYS A 1 87 ? 18.300 -3.216 -38.331 1.00 89.94 87 LYS A CA 1
ATOM 605 C C . LYS A 1 87 ? 16.838 -3.373 -37.903 1.00 89.94 87 LYS A C 1
ATOM 607 O O . LYS A 1 87 ? 16.597 -3.529 -36.710 1.00 89.94 87 LYS A O 1
ATOM 612 N N . GLN A 1 88 ? 15.884 -3.378 -38.835 1.00 92.75 88 GLN A N 1
ATOM 613 C CA . GLN A 1 88 ? 14.462 -3.597 -38.544 1.00 92.75 88 GLN A CA 1
ATOM 614 C C . GLN A 1 88 ? 14.220 -4.979 -37.939 1.00 92.75 88 GLN A C 1
ATOM 616 O O . GLN A 1 88 ? 13.593 -5.080 -36.887 1.00 92.75 88 GLN A O 1
ATOM 621 N N . LEU A 1 89 ? 14.805 -6.030 -38.520 1.00 93.75 89 LEU A N 1
ATOM 622 C CA . LEU A 1 89 ? 14.733 -7.386 -37.971 1.00 93.75 89 LEU A CA 1
ATOM 623 C C . LEU A 1 89 ? 15.312 -7.450 -36.554 1.00 93.75 89 LEU A C 1
ATOM 625 O O . LEU A 1 89 ? 14.669 -7.962 -35.640 1.00 93.75 89 LEU A O 1
ATOM 629 N N . LYS A 1 90 ? 16.499 -6.870 -36.334 1.00 93.06 90 LYS A N 1
ATOM 630 C CA . LYS A 1 90 ? 17.109 -6.800 -34.996 1.00 93.06 90 LYS A CA 1
ATOM 631 C C . LYS A 1 90 ? 16.228 -6.044 -34.002 1.00 93.06 90 LYS A C 1
ATOM 633 O O . LYS A 1 90 ? 16.062 -6.516 -32.882 1.00 93.06 90 LYS A O 1
ATOM 638 N N . ASN A 1 91 ? 15.649 -4.913 -34.401 1.00 93.94 91 ASN A N 1
ATOM 639 C CA . ASN A 1 91 ? 14.738 -4.137 -33.561 1.00 93.94 91 ASN A CA 1
ATOM 640 C C . ASN A 1 91 ? 13.464 -4.922 -33.231 1.00 93.94 91 ASN A C 1
ATOM 642 O O . ASN A 1 91 ? 13.009 -4.874 -32.092 1.00 93.94 91 ASN A O 1
ATOM 646 N N . HIS A 1 92 ? 12.916 -5.668 -34.192 1.00 94.50 92 HIS A N 1
ATOM 647 C CA . HIS A 1 92 ? 11.752 -6.524 -33.987 1.00 94.50 92 HIS A CA 1
ATOM 648 C C . HIS A 1 92 ? 12.050 -7.628 -32.965 1.00 94.50 92 HIS A C 1
ATOM 650 O O . HIS A 1 92 ? 11.363 -7.727 -31.950 1.00 94.50 92 HIS A O 1
ATOM 656 N N . PHE A 1 93 ? 13.138 -8.384 -33.152 1.00 96.50 93 PHE A N 1
ATOM 657 C CA . PHE A 1 93 ? 13.565 -9.394 -32.179 1.00 96.50 93 PHE A CA 1
ATOM 658 C C . PHE A 1 93 ? 13.903 -8.790 -30.814 1.00 96.50 93 PHE A C 1
ATOM 660 O O . PHE A 1 93 ? 13.626 -9.398 -29.782 1.00 96.50 93 PHE A O 1
ATOM 667 N N . TYR A 1 94 ? 14.479 -7.588 -30.787 1.00 95.75 94 TYR A N 1
ATOM 668 C CA . TYR A 1 94 ? 14.745 -6.876 -29.544 1.00 95.75 94 TYR A CA 1
ATOM 669 C C . TYR A 1 94 ? 13.452 -6.489 -28.824 1.00 95.75 94 TYR A C 1
ATOM 671 O O . TYR A 1 94 ? 13.379 -6.669 -27.616 1.00 95.75 94 TYR A O 1
ATOM 679 N N . ALA A 1 95 ? 12.434 -6.004 -29.539 1.00 94.00 95 ALA A N 1
ATOM 680 C CA . ALA A 1 95 ? 11.138 -5.647 -28.965 1.00 94.00 95 ALA A CA 1
ATOM 681 C C . ALA A 1 95 ? 10.361 -6.872 -28.459 1.00 94.00 95 ALA A C 1
ATOM 683 O O . ALA A 1 95 ? 9.679 -6.775 -27.443 1.00 94.00 95 ALA A O 1
ATOM 684 N N . LEU A 1 96 ? 10.498 -8.026 -29.123 1.00 94.12 96 LEU A N 1
ATOM 685 C CA . LEU A 1 96 ? 9.942 -9.296 -28.644 1.00 94.12 96 LEU A CA 1
ATOM 686 C C . LEU A 1 96 ? 10.625 -9.770 -27.354 1.00 94.12 96 LEU A C 1
ATOM 688 O O . LEU A 1 96 ? 9.955 -10.231 -26.437 1.00 94.12 96 LEU A O 1
ATOM 692 N N . ARG A 1 97 ? 11.956 -9.641 -27.269 1.00 96.25 97 ARG A N 1
ATOM 693 C CA . ARG A 1 97 ? 12.730 -10.003 -26.067 1.00 96.25 97 ARG A CA 1
ATOM 694 C C . ARG A 1 97 ? 12.539 -9.011 -24.921 1.00 96.25 97 ARG A C 1
ATOM 696 O O . ARG A 1 97 ? 12.550 -9.406 -23.764 1.00 96.25 97 ARG A O 1
ATOM 703 N N . ASN A 1 98 ? 12.390 -7.732 -25.252 1.00 93.81 98 ASN A N 1
ATOM 704 C CA . ASN A 1 98 ? 12.274 -6.621 -24.315 1.00 93.81 98 ASN A CA 1
ATOM 705 C C . ASN A 1 98 ? 10.987 -5.850 -24.620 1.00 93.81 98 ASN A C 1
ATOM 707 O O . ASN A 1 98 ? 11.044 -4.770 -25.228 1.00 93.81 98 ASN A O 1
ATOM 711 N N . PRO A 1 99 ? 9.822 -6.400 -24.232 1.00 90.62 99 PRO A N 1
ATOM 712 C CA . PRO A 1 99 ? 8.564 -5.699 -24.405 1.00 90.62 99 PRO A CA 1
ATOM 713 C C . PRO A 1 99 ? 8.619 -4.349 -23.686 1.00 90.62 99 PRO A C 1
ATOM 715 O O . PRO A 1 99 ? 9.268 -4.189 -22.646 1.00 90.62 99 PRO A O 1
ATOM 718 N N . LYS A 1 100 ? 7.936 -3.350 -24.252 1.00 87.62 100 LYS A N 1
ATOM 719 C CA . LYS A 1 100 ? 7.843 -2.033 -23.616 1.00 87.62 100 LYS A CA 1
ATOM 720 C C . LYS A 1 100 ? 7.178 -2.191 -22.242 1.00 87.62 100 LYS A C 1
ATOM 722 O O . LYS A 1 100 ? 6.194 -2.923 -22.136 1.00 87.62 100 LYS A O 1
ATOM 727 N N . PRO A 1 101 ? 7.687 -1.517 -21.198 1.00 87.69 101 PRO A N 1
ATOM 728 C CA . PRO A 1 101 ? 7.074 -1.594 -19.882 1.00 87.69 101 PRO A CA 1
ATOM 729 C C . PRO A 1 101 ? 5.641 -1.056 -19.945 1.00 87.69 101 PRO A C 1
ATOM 731 O O . PRO A 1 101 ? 5.384 -0.045 -20.596 1.00 87.69 101 PRO A O 1
ATOM 734 N N . VAL A 1 102 ? 4.729 -1.724 -19.234 1.00 88.75 102 VAL A N 1
ATOM 735 C CA . VAL A 1 102 ? 3.302 -1.355 -19.156 1.00 88.75 102 VAL A CA 1
ATOM 736 C C . VAL A 1 102 ? 3.116 0.054 -18.583 1.00 88.75 102 VAL A C 1
ATOM 738 O O . VAL A 1 102 ? 2.186 0.764 -18.947 1.00 88.75 102 VAL A O 1
ATOM 741 N N . LEU A 1 103 ? 4.025 0.469 -17.697 1.00 90.88 103 LEU A N 1
ATOM 742 C CA . LEU A 1 103 ? 4.007 1.767 -17.033 1.00 90.88 103 LEU A CA 1
ATOM 743 C C . LEU A 1 103 ? 5.149 2.658 -17.538 1.00 90.88 103 LEU A C 1
ATOM 745 O O . LEU A 1 103 ? 6.270 2.173 -17.747 1.00 90.88 103 LEU A O 1
ATOM 749 N N . PRO A 1 104 ? 4.929 3.979 -17.648 1.00 94.31 104 PRO A N 1
ATOM 750 C CA . PRO A 1 104 ? 6.005 4.909 -17.937 1.00 94.31 104 PRO A CA 1
ATOM 751 C C . PRO A 1 104 ? 7.037 4.899 -16.800 1.00 94.31 104 PRO A C 1
ATOM 753 O O . PRO A 1 104 ? 6.718 4.745 -15.618 1.00 94.31 104 PRO A O 1
ATOM 756 N N . LYS A 1 105 ? 8.310 5.128 -17.146 1.00 92.56 105 LYS A N 1
ATOM 757 C CA . LYS A 1 105 ? 9.456 5.027 -16.219 1.00 92.56 105 LYS A CA 1
ATOM 758 C C . LYS A 1 105 ? 9.280 5.843 -14.932 1.00 92.56 105 LYS A C 1
ATOM 760 O O . LYS A 1 105 ? 9.733 5.424 -13.869 1.00 92.56 105 LYS A O 1
ATOM 765 N N . ARG A 1 106 ? 8.630 7.010 -15.014 1.00 95.69 106 ARG A N 1
ATOM 766 C CA . ARG A 1 106 ? 8.360 7.880 -13.858 1.00 95.69 106 ARG A CA 1
ATOM 767 C C . ARG A 1 106 ? 7.378 7.237 -12.879 1.00 95.69 106 ARG A C 1
ATOM 769 O O . ARG A 1 106 ? 7.623 7.268 -11.677 1.00 95.69 106 ARG A O 1
ATOM 776 N N . GLU A 1 107 ? 6.296 6.656 -13.378 1.00 93.88 107 GLU A N 1
ATOM 777 C CA . GLU A 1 107 ? 5.288 5.991 -12.548 1.00 93.88 107 GLU A CA 1
ATOM 778 C C . GLU A 1 107 ? 5.817 4.688 -11.970 1.00 93.88 107 GLU A C 1
ATOM 780 O O . GLU A 1 107 ? 5.623 4.430 -10.785 1.00 93.88 107 GLU A O 1
ATOM 785 N N . LEU A 1 108 ? 6.572 3.926 -12.766 1.00 92.31 108 LEU A N 1
ATOM 786 C CA . LEU A 1 108 ? 7.256 2.730 -12.288 1.00 92.31 108 LEU A CA 1
ATOM 787 C C . LEU A 1 108 ? 8.168 3.061 -11.100 1.00 92.31 108 LEU A C 1
ATOM 789 O O . LEU A 1 108 ? 8.094 2.402 -10.070 1.00 92.31 108 LEU A O 1
ATOM 793 N N . ARG A 1 109 ? 8.973 4.129 -11.199 1.00 95.00 109 ARG A N 1
ATOM 794 C CA . ARG A 1 109 ? 9.813 4.599 -10.085 1.00 95.00 109 ARG A CA 1
ATOM 795 C C . ARG A 1 109 ? 8.984 4.949 -8.854 1.00 95.00 109 ARG A C 1
ATOM 797 O O . ARG A 1 109 ? 9.323 4.496 -7.772 1.00 95.00 109 ARG A O 1
ATOM 804 N N . LYS A 1 110 ? 7.892 5.705 -9.012 1.00 95.81 110 LYS A N 1
ATOM 805 C CA . LYS A 1 110 ? 7.005 6.061 -7.892 1.00 95.81 110 LYS A CA 1
ATOM 806 C C . LYS A 1 110 ? 6.429 4.820 -7.207 1.00 95.81 110 LYS A C 1
ATOM 808 O O . LYS A 1 110 ? 6.492 4.733 -5.985 1.00 95.81 110 LYS A O 1
ATOM 813 N N . ARG A 1 111 ? 5.912 3.856 -7.979 1.00 94.38 111 ARG A N 1
ATOM 814 C CA . ARG A 1 111 ? 5.363 2.601 -7.440 1.00 94.38 111 ARG A CA 1
ATOM 815 C C . ARG A 1 111 ? 6.437 1.787 -6.728 1.00 94.38 111 ARG A C 1
ATOM 817 O O . ARG A 1 111 ? 6.236 1.412 -5.583 1.00 94.38 111 ARG A O 1
ATOM 824 N N . VAL A 1 112 ? 7.598 1.590 -7.353 1.00 94.38 112 VAL A N 1
ATOM 825 C CA . VAL A 1 112 ? 8.716 0.848 -6.748 1.00 94.38 112 VAL A CA 1
ATOM 826 C C . VAL A 1 112 ? 9.195 1.516 -5.459 1.00 94.38 112 VAL A C 1
ATOM 828 O O . VAL A 1 112 ? 9.415 0.826 -4.469 1.00 94.38 112 VAL A O 1
ATOM 831 N N . THR A 1 113 ? 9.331 2.844 -5.434 1.00 97.19 113 THR A N 1
ATOM 832 C CA . THR A 1 113 ? 9.700 3.570 -4.211 1.00 97.19 113 THR A CA 1
ATOM 833 C C . THR A 1 113 ? 8.638 3.407 -3.127 1.00 97.19 113 THR A C 1
ATOM 835 O O . THR A 1 113 ? 8.997 3.125 -1.991 1.00 97.19 113 THR A O 1
ATOM 838 N N . LYS A 1 114 ? 7.346 3.506 -3.470 1.00 96.25 114 LYS A N 1
ATOM 839 C CA . LYS A 1 114 ? 6.245 3.291 -2.518 1.00 96.25 114 LYS A CA 1
ATOM 840 C C . LYS A 1 114 ? 6.276 1.882 -1.916 1.00 96.25 114 LYS A C 1
ATOM 842 O O . LYS A 1 114 ? 6.206 1.753 -0.704 1.00 96.25 114 LYS A O 1
ATOM 847 N N . VAL A 1 115 ? 6.477 0.848 -2.737 1.00 96.19 115 VAL A N 1
ATOM 848 C CA . VAL A 1 115 ? 6.615 -0.545 -2.267 1.00 96.19 115 VAL A CA 1
ATOM 849 C C . VAL A 1 115 ? 7.830 -0.711 -1.347 1.00 96.19 115 VAL A C 1
ATOM 851 O O . VAL A 1 115 ? 7.742 -1.382 -0.325 1.00 96.19 115 VAL A O 1
ATOM 854 N N . LYS A 1 116 ? 8.966 -0.077 -1.668 1.00 96.94 116 LYS A N 1
ATOM 855 C CA . LYS A 1 116 ? 10.161 -0.113 -0.808 1.00 96.94 116 LYS A CA 1
ATOM 856 C C . LYS A 1 116 ? 9.943 0.573 0.539 1.00 96.94 116 LYS A C 1
ATOM 858 O O . LYS A 1 116 ? 10.498 0.110 1.526 1.00 96.94 116 LYS A O 1
ATOM 863 N N . LEU A 1 117 ? 9.184 1.668 0.571 1.00 96.56 117 LEU A N 1
ATOM 864 C CA . LEU A 1 117 ? 8.834 2.350 1.817 1.00 96.56 117 LEU A CA 1
ATOM 865 C C . LEU A 1 117 ? 7.915 1.477 2.674 1.00 96.56 117 LEU A C 1
ATOM 867 O O . LEU A 1 117 ? 8.263 1.221 3.816 1.00 96.56 117 LEU A O 1
ATOM 871 N N . MET A 1 118 ? 6.857 0.909 2.086 1.00 95.25 118 MET A N 1
ATOM 872 C CA . MET A 1 118 ? 5.966 -0.030 2.785 1.00 95.25 118 MET A CA 1
ATOM 873 C C . MET A 1 118 ? 6.721 -1.218 3.379 1.00 95.25 118 MET A C 1
ATOM 875 O O . MET A 1 118 ? 6.463 -1.611 4.506 1.00 95.25 118 MET A O 1
ATOM 879 N N . ARG A 1 119 ? 7.690 -1.774 2.644 1.00 94.69 119 ARG A N 1
ATOM 880 C CA . ARG A 1 119 ? 8.514 -2.871 3.158 1.00 94.69 119 ARG A CA 1
ATOM 881 C C . ARG A 1 119 ? 9.364 -2.453 4.363 1.00 94.69 119 ARG A C 1
ATOM 883 O O . ARG A 1 119 ? 9.486 -3.228 5.299 1.00 94.69 119 ARG A O 1
ATOM 890 N N . ARG A 1 120 ? 9.950 -1.253 4.337 1.00 96.25 120 ARG A N 1
ATOM 891 C CA . ARG A 1 120 ? 10.719 -0.728 5.478 1.00 96.25 120 ARG A CA 1
ATOM 892 C C . ARG A 1 120 ? 9.829 -0.475 6.688 1.00 96.25 120 ARG A C 1
ATOM 894 O O . ARG A 1 120 ? 10.255 -0.720 7.805 1.00 96.25 120 ARG A O 1
ATOM 901 N N . GLU A 1 121 ? 8.619 0.024 6.456 1.00 94.50 121 GLU A N 1
ATOM 902 C CA . GLU A 1 121 ? 7.612 0.196 7.503 1.00 94.50 121 GLU A CA 1
ATOM 903 C C . GLU A 1 121 ? 7.219 -1.160 8.097 1.00 94.50 121 GLU A C 1
ATOM 905 O O . GLU A 1 121 ? 7.213 -1.289 9.313 1.00 94.50 121 GLU A O 1
ATOM 910 N N . ASP A 1 122 ? 6.984 -2.185 7.271 1.00 94.06 122 ASP A N 1
ATOM 911 C CA . ASP A 1 122 ? 6.687 -3.544 7.744 1.00 94.06 122 ASP A CA 1
ATOM 912 C C . ASP A 1 122 ? 7.822 -4.112 8.605 1.00 94.06 122 ASP A C 1
ATOM 914 O O . ASP A 1 122 ? 7.561 -4.605 9.699 1.00 94.06 122 ASP A O 1
ATOM 918 N N . GLU A 1 123 ? 9.069 -4.011 8.131 1.00 94.69 123 GLU A N 1
ATOM 919 C CA . GLU A 1 123 ? 10.266 -4.444 8.866 1.00 94.69 123 GLU A CA 1
ATOM 920 C C . GLU A 1 123 ? 10.346 -3.729 10.226 1.00 94.69 123 GLU A C 1
ATOM 922 O O . GLU A 1 123 ? 10.406 -4.379 11.270 1.00 94.69 123 GLU A O 1
ATOM 927 N N . TRP A 1 124 ? 10.207 -2.402 10.231 1.00 93.94 124 TRP A N 1
ATOM 928 C CA . TRP A 1 124 ? 10.228 -1.606 11.457 1.00 93.94 124 TRP A CA 1
ATOM 929 C C . TRP A 1 124 ? 9.096 -1.970 12.426 1.00 93.94 124 TRP A C 1
ATOM 931 O O . TRP A 1 124 ? 9.340 -2.164 13.613 1.00 93.94 124 TRP A O 1
ATOM 941 N N . VAL A 1 125 ? 7.861 -2.117 11.940 1.00 92.88 125 VAL A N 1
ATOM 942 C CA . VAL A 1 125 ? 6.715 -2.510 12.775 1.00 92.88 125 VAL A CA 1
ATOM 943 C C . VAL A 1 125 ? 6.961 -3.886 13.395 1.00 92.88 125 VAL A C 1
ATOM 945 O O . VAL A 1 125 ? 6.721 -4.072 14.586 1.00 92.88 125 VAL A O 1
ATOM 948 N N . THR A 1 126 ? 7.483 -4.848 12.629 1.00 92.00 126 THR A N 1
ATOM 949 C CA . THR A 1 126 ? 7.799 -6.177 13.173 1.00 92.00 126 THR A CA 1
ATOM 950 C C . THR A 1 126 ? 8.913 -6.153 14.217 1.00 92.00 126 THR A C 1
ATOM 952 O O . THR A 1 126 ? 8.853 -6.923 15.171 1.00 92.00 126 THR A O 1
ATOM 955 N N . GLU A 1 127 ? 9.890 -5.255 14.083 1.00 92.94 127 GLU A N 1
ATOM 956 C CA . GLU A 1 127 ? 10.949 -5.067 15.080 1.00 92.94 127 GLU A CA 1
ATOM 957 C C . GLU A 1 127 ? 10.409 -4.432 16.368 1.00 92.94 127 GLU A C 1
ATOM 959 O O . GLU A 1 127 ? 10.722 -4.891 17.466 1.00 92.94 127 GLU A O 1
ATOM 964 N N . VAL A 1 128 ? 9.551 -3.413 16.252 1.00 91.31 128 VAL A N 1
ATOM 965 C CA . VAL A 1 128 ? 8.945 -2.729 17.408 1.00 91.31 128 VAL A CA 1
ATOM 966 C C . VAL A 1 128 ? 8.082 -3.685 18.232 1.00 91.31 128 VAL A C 1
ATOM 968 O O . VAL A 1 128 ? 8.176 -3.706 19.460 1.00 91.31 128 VAL A O 1
ATOM 971 N N . PHE A 1 129 ? 7.277 -4.516 17.569 1.00 91.00 129 PHE A N 1
ATOM 972 C CA . PHE A 1 129 ? 6.391 -5.484 18.222 1.00 91.00 129 PHE A CA 1
ATOM 973 C C . PHE A 1 129 ? 7.035 -6.865 18.408 1.00 91.00 129 PHE A C 1
ATOM 975 O O . PHE A 1 129 ? 6.341 -7.866 18.546 1.00 91.00 129 PHE A O 1
ATOM 982 N N . MET A 1 130 ? 8.368 -6.944 18.449 1.00 92.69 130 MET A N 1
ATOM 983 C CA . MET A 1 130 ? 9.063 -8.209 18.706 1.00 92.69 130 MET A CA 1
ATOM 984 C C . MET A 1 130 ? 8.831 -8.728 20.136 1.00 92.69 130 MET A C 1
ATOM 986 O O . MET A 1 130 ? 8.839 -9.936 20.369 1.00 92.69 130 MET A O 1
ATOM 990 N N . HIS A 1 131 ? 8.632 -7.821 21.097 1.00 92.19 131 HIS A N 1
ATOM 991 C CA . HIS A 1 131 ? 8.486 -8.143 22.523 1.00 92.19 131 HIS A CA 1
ATOM 992 C C . HIS A 1 131 ? 7.064 -7.972 23.069 1.00 92.19 131 HIS A C 1
ATOM 994 O O . HIS A 1 131 ? 6.816 -8.307 24.225 1.00 92.19 131 HIS A O 1
ATOM 1000 N N . TYR A 1 132 ? 6.143 -7.455 22.259 1.00 91.00 132 TYR A N 1
ATOM 1001 C CA . TYR A 1 132 ? 4.780 -7.117 22.665 1.00 91.00 132 TYR A CA 1
ATOM 1002 C C . TYR A 1 132 ? 3.794 -7.741 21.684 1.00 91.00 132 TYR A C 1
ATOM 1004 O O . TYR A 1 132 ? 4.083 -7.781 20.489 1.00 91.00 132 TYR A O 1
ATOM 1012 N N . ASP A 1 133 ? 2.628 -8.195 22.150 1.00 91.00 133 ASP A N 1
ATOM 1013 C CA . ASP A 1 133 ? 1.582 -8.635 21.224 1.00 91.00 133 ASP A CA 1
ATOM 1014 C C . ASP A 1 133 ? 0.899 -7.397 20.613 1.00 91.00 133 ASP A C 1
ATOM 1016 O O . ASP A 1 133 ? 0.246 -6.625 21.322 1.00 91.00 133 ASP A O 1
ATOM 1020 N N . PRO A 1 134 ? 1.005 -7.174 19.292 1.00 91.12 134 PRO A N 1
ATOM 1021 C CA . PRO A 1 134 ? 0.377 -6.024 18.652 1.00 91.12 134 PRO A CA 1
ATOM 1022 C C . PRO A 1 134 ? -1.156 -6.103 18.631 1.00 91.12 134 PRO A C 1
ATOM 1024 O O . PRO A 1 134 ? -1.805 -5.147 18.204 1.00 91.12 134 PRO A O 1
ATOM 1027 N N . ARG A 1 135 ? -1.763 -7.234 19.011 1.00 88.75 135 ARG A N 1
ATOM 1028 C CA . ARG A 1 135 ? -3.224 -7.408 19.079 1.00 88.75 135 ARG A CA 1
ATOM 1029 C C . ARG A 1 135 ? -3.826 -6.873 20.371 1.00 88.75 135 ARG A C 1
ATOM 1031 O O . ARG A 1 135 ? -5.048 -6.707 20.429 1.00 88.75 135 ARG A O 1
ATOM 1038 N N . ASP A 1 136 ? -3.00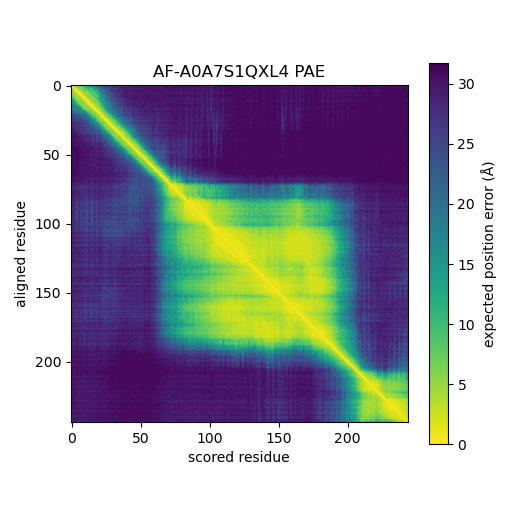0 -6.589 21.372 1.00 91.75 136 ASP A N 1
ATOM 1039 C CA . ASP A 1 136 ? -3.462 -6.024 22.630 1.00 91.75 136 ASP A CA 1
ATOM 1040 C C . ASP A 1 136 ? -4.042 -4.621 22.429 1.00 91.75 136 ASP A C 1
ATOM 1042 O O . ASP A 1 136 ? -3.633 -3.848 21.559 1.00 91.75 136 ASP A O 1
ATOM 1046 N N . LYS A 1 137 ? -5.030 -4.275 23.259 1.00 89.25 137 LYS A N 1
ATOM 1047 C CA . LYS A 1 137 ? -5.757 -2.999 23.154 1.00 89.25 137 LYS A CA 1
ATOM 1048 C C . LYS A 1 137 ? -4.869 -1.775 23.381 1.00 89.25 137 LYS A C 1
ATOM 1050 O O . LYS A 1 137 ? -5.233 -0.696 22.933 1.00 89.25 137 LYS A O 1
ATOM 1055 N N . GLU A 1 138 ? -3.749 -1.941 24.079 1.00 90.38 138 GLU A N 1
ATOM 1056 C CA . GLU A 1 138 ? -2.794 -0.868 24.379 1.00 90.38 138 GLU A CA 1
ATOM 1057 C C . GLU A 1 138 ? -2.035 -0.404 23.131 1.00 90.38 138 GLU A C 1
ATOM 1059 O O . GLU A 1 138 ? -1.743 0.780 22.986 1.00 90.38 138 GLU A O 1
ATOM 1064 N N . TRP A 1 139 ? -1.754 -1.336 22.218 1.00 90.81 139 TRP A N 1
ATOM 1065 C CA . TRP A 1 139 ? -0.956 -1.098 21.014 1.00 90.81 139 TRP A CA 1
ATOM 1066 C C . TRP A 1 139 ? -1.806 -0.886 19.760 1.00 90.81 139 TRP A C 1
ATOM 1068 O O . TRP A 1 139 ? -1.323 -0.379 18.746 1.00 90.81 139 TRP A O 1
ATOM 1078 N N . GLN A 1 140 ? -3.083 -1.261 19.822 1.00 93.31 140 GLN A N 1
ATOM 1079 C CA . GLN A 1 140 ? -4.056 -0.983 18.773 1.00 93.31 140 GLN A CA 1
ATOM 1080 C C . GLN A 1 140 ? -4.495 0.484 18.812 1.00 93.31 140 GLN A C 1
ATOM 1082 O O . GLN A 1 140 ? -4.643 1.097 19.867 1.00 93.31 140 GLN A O 1
ATOM 1087 N N . MET A 1 141 ? -4.759 1.049 17.637 1.00 92.75 141 MET A N 1
ATOM 1088 C CA . MET A 1 141 ? -5.261 2.411 17.525 1.00 92.75 141 MET A CA 1
ATOM 1089 C C . MET A 1 141 ? -6.673 2.514 18.109 1.00 92.75 141 MET A C 1
ATOM 1091 O O . MET A 1 141 ? -7.528 1.668 17.817 1.00 92.75 141 MET A O 1
ATOM 1095 N N . PRO A 1 142 ? -6.967 3.568 18.888 1.00 93.94 142 PRO A N 1
ATOM 1096 C CA . PRO A 1 142 ? -8.290 3.746 19.456 1.00 93.94 142 PRO A CA 1
ATOM 1097 C C . PRO A 1 142 ? -9.314 4.057 18.355 1.00 93.94 142 PRO A C 1
ATOM 1099 O O . PRO A 1 142 ? -9.021 4.703 17.348 1.00 93.94 142 PRO A O 1
ATOM 1102 N N . ILE A 1 143 ? -10.569 3.662 18.587 1.00 94.50 143 ILE A N 1
ATOM 1103 C CA . ILE A 1 143 ? -11.681 3.827 17.631 1.00 94.50 143 ILE A CA 1
ATOM 1104 C C . ILE A 1 143 ? -11.831 5.275 17.155 1.00 94.50 143 ILE A C 1
ATOM 1106 O O . ILE A 1 143 ? -12.154 5.519 15.994 1.00 94.50 143 ILE A O 1
ATOM 1110 N N . LYS A 1 144 ? -11.619 6.244 18.053 1.00 94.75 144 LYS A N 1
ATOM 1111 C CA . LYS A 1 144 ? -11.748 7.675 17.745 1.00 94.75 144 LYS A CA 1
ATOM 1112 C C . LYS A 1 144 ? -10.768 8.106 16.655 1.00 94.75 144 LYS A C 1
ATOM 1114 O O . LYS A 1 144 ? -11.166 8.817 15.735 1.00 94.75 144 LYS A O 1
ATOM 1119 N N . ASP A 1 145 ? -9.531 7.627 16.725 1.00 94.69 145 ASP A N 1
ATOM 1120 C CA . ASP A 1 145 ? -8.492 7.981 15.762 1.00 94.69 145 ASP A CA 1
ATOM 1121 C C . ASP A 1 145 ? -8.743 7.292 14.423 1.00 94.69 145 ASP A C 1
ATOM 1123 O O . ASP A 1 145 ? -8.659 7.933 13.378 1.00 94.69 145 ASP A O 1
ATOM 1127 N N . VAL A 1 146 ? -9.177 6.028 14.443 1.00 93.81 146 VAL A N 1
ATOM 1128 C CA . VAL A 1 146 ? -9.559 5.309 13.218 1.00 93.81 146 VAL A CA 1
ATOM 1129 C C . VAL A 1 146 ? -10.760 5.969 12.533 1.00 93.81 146 VAL A C 1
ATOM 1131 O O . VAL A 1 146 ? -10.737 6.147 11.316 1.00 93.81 146 VAL A O 1
ATOM 1134 N N . LYS A 1 147 ? -11.780 6.407 13.287 1.00 93.94 147 LYS A N 1
ATOM 1135 C CA . LYS A 1 147 ? -12.908 7.192 12.748 1.00 93.94 147 LYS A CA 1
ATOM 1136 C C . LYS A 1 147 ? -12.408 8.484 12.097 1.00 93.94 147 LYS A C 1
ATOM 1138 O O . LYS A 1 147 ? -12.724 8.731 10.937 1.00 93.94 147 LYS A O 1
ATOM 1143 N N . ARG A 1 148 ? -11.539 9.238 12.779 1.00 94.81 148 ARG A N 1
ATOM 1144 C CA . ARG A 1 148 ? -10.937 10.469 12.242 1.00 94.81 148 ARG A CA 1
ATOM 1145 C C . ARG A 1 148 ? -10.131 10.226 10.959 1.00 94.81 148 ARG A C 1
ATOM 1147 O O . ARG A 1 148 ? -10.220 11.012 10.017 1.00 94.81 148 ARG A O 1
ATOM 1154 N N . MET A 1 149 ? -9.363 9.137 10.895 1.00 93.56 149 MET A N 1
ATOM 1155 C CA . MET A 1 149 ? -8.630 8.751 9.685 1.00 93.56 149 MET A CA 1
ATOM 1156 C C . MET A 1 149 ? -9.588 8.433 8.536 1.00 93.56 149 MET A C 1
ATOM 1158 O O . MET A 1 149 ? -9.397 8.926 7.430 1.00 93.56 149 MET A O 1
ATOM 1162 N N . MET A 1 150 ? -10.650 7.667 8.800 1.00 91.94 150 MET A N 1
ATOM 1163 C CA . MET A 1 150 ? -11.654 7.315 7.791 1.00 91.94 150 MET A CA 1
ATOM 1164 C C . MET A 1 150 ? -12.476 8.511 7.296 1.00 91.94 150 MET A C 1
ATOM 1166 O O . MET A 1 150 ? -12.941 8.491 6.159 1.00 91.94 150 MET A O 1
ATOM 1170 N N . GLU A 1 151 ? -12.664 9.530 8.131 1.00 93.06 151 GLU A N 1
ATOM 1171 C CA . GLU A 1 151 ? -13.346 10.779 7.774 1.00 93.06 151 GLU A CA 1
ATOM 1172 C C . GLU A 1 151 ? -12.467 11.726 6.943 1.00 93.06 151 GLU A C 1
ATOM 1174 O O . GLU A 1 151 ? -12.982 12.643 6.303 1.00 93.06 151 GLU A O 1
ATOM 1179 N N . THR A 1 152 ? -11.147 11.515 6.925 1.00 94.56 152 THR A N 1
ATOM 1180 C CA . THR A 1 152 ? -10.225 12.348 6.145 1.00 94.56 152 THR A CA 1
ATOM 1181 C C . THR A 1 152 ? -10.484 12.140 4.644 1.00 94.56 152 THR A C 1
ATOM 1183 O O . THR A 1 152 ? -10.507 10.993 4.185 1.00 94.56 152 THR A O 1
ATOM 1186 N N . PRO A 1 153 ? -10.674 13.214 3.848 1.00 91.75 153 PRO A N 1
ATOM 1187 C CA . PRO A 1 153 ? -10.880 13.076 2.409 1.00 91.75 153 PRO A CA 1
ATOM 1188 C C . PRO A 1 153 ? -9.665 12.399 1.760 1.00 91.75 153 PRO A C 1
ATOM 1190 O O . PRO A 1 153 ? -8.531 12.583 2.195 1.00 91.75 153 PRO A O 1
ATOM 1193 N N . ASP A 1 154 ? -9.917 11.586 0.734 1.00 90.38 154 ASP A N 1
ATOM 1194 C CA . ASP A 1 154 ? -8.918 10.780 0.013 1.00 90.38 154 ASP A CA 1
ATOM 1195 C C . ASP A 1 154 ? -8.206 9.686 0.831 1.00 90.38 154 ASP A C 1
ATOM 1197 O O . ASP A 1 154 ? -7.294 9.024 0.321 1.00 90.38 154 ASP A O 1
ATOM 1201 N N . PHE A 1 155 ? -8.637 9.423 2.070 1.00 92.25 155 PHE A N 1
ATOM 1202 C CA . PHE A 1 155 ? -8.096 8.313 2.843 1.00 92.25 155 PHE A CA 1
ATOM 1203 C C . PHE A 1 155 ? -8.450 6.967 2.199 1.00 92.25 155 PHE A C 1
ATOM 1205 O O . PHE A 1 155 ? -9.611 6.632 1.946 1.00 92.25 155 PHE A O 1
ATOM 1212 N N . GLN A 1 156 ? -7.423 6.158 1.956 1.00 91.94 156 GLN A N 1
ATOM 1213 C CA . GLN A 1 156 ? -7.564 4.779 1.515 1.00 91.94 156 GLN A CA 1
ATOM 1214 C C . GLN A 1 156 ? -6.964 3.869 2.575 1.00 91.94 156 GLN A C 1
ATOM 1216 O O . GLN A 1 156 ? -5.826 4.068 2.993 1.00 91.94 156 GLN A O 1
ATOM 1221 N N . LEU A 1 157 ? -7.722 2.843 2.965 1.00 91.25 157 LEU A N 1
ATOM 1222 C CA . LEU A 1 157 ? -7.214 1.777 3.824 1.00 91.25 157 LEU A CA 1
ATOM 1223 C C . LEU A 1 157 ? -5.954 1.171 3.205 1.00 91.25 157 LEU A C 1
ATOM 1225 O O . LEU A 1 157 ? -5.939 0.866 2.010 1.00 91.25 157 LEU A O 1
ATOM 1229 N N . GLU A 1 158 ? -4.932 0.954 4.027 1.00 90.62 158 GLU A N 1
ATOM 1230 C CA . GLU A 1 158 ? -3.649 0.404 3.583 1.00 90.62 158 GLU A CA 1
ATOM 1231 C C . GLU A 1 158 ? -3.816 -0.926 2.847 1.00 90.62 158 GLU A C 1
ATOM 1233 O O . GLU A 1 158 ? -3.141 -1.152 1.847 1.00 90.62 158 GLU A O 1
ATOM 1238 N N . ASP A 1 159 ? -4.776 -1.752 3.270 1.00 92.12 159 ASP A N 1
ATOM 1239 C CA . ASP A 1 159 ? -5.161 -2.993 2.592 1.00 92.12 159 ASP A CA 1
ATOM 1240 C C . ASP A 1 159 ? -5.513 -2.766 1.116 1.00 92.12 159 ASP A C 1
ATOM 1242 O O . ASP A 1 159 ? -4.943 -3.406 0.235 1.00 92.12 159 ASP A O 1
ATOM 1246 N N . ARG A 1 160 ? -6.373 -1.781 0.820 1.00 93.25 160 ARG A N 1
ATOM 1247 C CA . ARG A 1 160 ? -6.745 -1.440 -0.565 1.00 93.25 160 ARG A CA 1
ATOM 1248 C C . ARG A 1 160 ? -5.558 -0.895 -1.346 1.00 93.25 160 ARG A C 1
ATOM 1250 O O . ARG A 1 160 ? -5.400 -1.181 -2.532 1.00 93.25 160 ARG A O 1
ATOM 1257 N N . VAL A 1 161 ? -4.713 -0.099 -0.691 1.00 94.00 161 VAL A N 1
ATOM 1258 C CA . VAL A 1 161 ? -3.508 0.443 -1.325 1.00 94.00 161 VAL A CA 1
ATOM 1259 C C . VAL A 1 161 ? -2.543 -0.692 -1.684 1.00 94.00 161 VAL A C 1
ATOM 1261 O O . VAL A 1 161 ? -2.009 -0.696 -2.793 1.00 94.00 161 VAL A O 1
ATOM 1264 N N . ARG A 1 162 ? -2.349 -1.674 -0.799 1.00 94.75 162 ARG A N 1
ATOM 1265 C CA . ARG A 1 162 ? -1.501 -2.852 -1.032 1.00 94.75 162 ARG A CA 1
ATOM 1266 C C . ARG A 1 162 ? -2.057 -3.744 -2.134 1.00 94.75 162 ARG A C 1
ATOM 1268 O O . ARG A 1 162 ? -1.312 -4.081 -3.052 1.00 94.75 162 ARG A O 1
ATOM 1275 N N . GLU A 1 163 ? -3.361 -4.010 -2.121 1.00 93.69 163 GLU A N 1
ATOM 1276 C CA . GLU A 1 163 ? -4.059 -4.733 -3.192 1.00 93.69 163 GLU A CA 1
ATOM 1277 C C . GLU A 1 163 ? -3.856 -4.053 -4.553 1.00 93.69 163 GLU A C 1
ATOM 1279 O O . GLU A 1 163 ? -3.482 -4.708 -5.524 1.00 93.69 163 GLU A O 1
ATOM 1284 N N . SER A 1 164 ? -3.992 -2.723 -4.623 1.00 92.69 164 SER A N 1
ATOM 1285 C CA . SER A 1 164 ? -3.784 -1.968 -5.870 1.00 92.69 164 SER A CA 1
ATOM 1286 C C . SER A 1 164 ? -2.346 -2.035 -6.405 1.00 92.69 164 SER A C 1
ATOM 1288 O O . SER A 1 164 ? -2.109 -1.876 -7.606 1.00 92.69 164 SER A O 1
ATOM 1290 N N . LEU A 1 165 ? -1.375 -2.255 -5.514 1.00 91.69 165 LEU A N 1
ATOM 1291 C CA . LEU A 1 165 ? 0.043 -2.382 -5.841 1.00 91.69 165 LEU A CA 1
ATOM 1292 C C . LEU A 1 165 ? 0.475 -3.841 -6.043 1.00 91.69 165 LEU A C 1
ATOM 1294 O O . LEU A 1 165 ? 1.607 -4.064 -6.471 1.00 91.69 165 LEU A O 1
ATOM 1298 N N . GLY A 1 166 ? -0.398 -4.814 -5.758 1.00 90.50 166 GLY A N 1
ATOM 1299 C CA . GLY A 1 166 ? -0.068 -6.240 -5.771 1.00 90.50 166 GLY A CA 1
ATOM 1300 C C . GLY A 1 166 ? 0.919 -6.646 -4.671 1.00 90.50 166 GLY A C 1
ATOM 1301 O O . GLY A 1 166 ? 1.686 -7.587 -4.856 1.00 90.50 166 GLY A O 1
ATOM 1302 N N . VAL A 1 167 ? 0.948 -5.911 -3.557 1.00 92.81 167 VAL A N 1
ATOM 1303 C CA . VAL A 1 167 ? 1.805 -6.189 -2.393 1.00 92.81 167 VAL A CA 1
ATOM 1304 C C . VAL A 1 167 ? 1.007 -7.031 -1.395 1.00 92.81 167 VAL A C 1
ATOM 1306 O O . VAL A 1 167 ? -0.190 -6.781 -1.233 1.00 92.81 167 VAL A O 1
ATOM 1309 N N . PRO A 1 168 ? 1.623 -8.012 -0.710 1.00 92.00 168 PRO A N 1
ATOM 1310 C CA . PRO A 1 168 ? 0.949 -8.718 0.370 1.00 92.00 168 PRO A CA 1
ATOM 1311 C C . PRO A 1 168 ? 0.509 -7.757 1.479 1.00 92.00 168 PRO A C 1
ATOM 1313 O O . PRO A 1 168 ? 1.071 -6.674 1.677 1.00 92.00 168 PRO A O 1
ATOM 1316 N N . LEU A 1 169 ? -0.512 -8.181 2.212 1.00 91.81 169 LEU A N 1
ATOM 1317 C CA . LEU A 1 169 ? -1.033 -7.470 3.373 1.00 91.81 169 LEU A CA 1
ATOM 1318 C C . LEU A 1 169 ? 0.070 -7.259 4.423 1.00 91.81 169 LEU A C 1
ATOM 1320 O O . LEU A 1 169 ? 1.005 -8.055 4.508 1.00 91.81 169 LEU A O 1
ATOM 1324 N N . ALA A 1 170 ? -0.043 -6.181 5.205 1.00 92.38 170 ALA A N 1
ATOM 1325 C CA . ALA A 1 170 ? 0.894 -5.915 6.295 1.00 92.38 170 ALA A CA 1
ATOM 1326 C C . ALA A 1 170 ? 0.880 -7.087 7.298 1.00 92.38 170 ALA A C 1
ATOM 1328 O O . ALA A 1 170 ? -0.212 -7.577 7.612 1.00 92.38 170 ALA A O 1
ATOM 1329 N N . PRO A 1 171 ? 2.042 -7.526 7.820 1.00 90.81 171 PRO A N 1
ATOM 1330 C CA . PRO A 1 171 ? 2.103 -8.608 8.806 1.00 90.81 171 PRO A CA 1
ATOM 1331 C C . PRO A 1 171 ? 1.312 -8.295 10.081 1.00 90.81 171 PRO A C 1
ATOM 1333 O O . PRO A 1 171 ? 0.707 -9.182 10.681 1.00 90.81 171 PRO A O 1
ATOM 1336 N N . ILE A 1 172 ? 1.308 -7.022 10.479 1.00 92.06 172 ILE A N 1
ATOM 1337 C CA . ILE A 1 172 ? 0.657 -6.514 11.682 1.00 92.06 172 ILE A CA 1
ATOM 1338 C C . ILE A 1 172 ? -0.259 -5.357 11.278 1.00 92.06 172 ILE A C 1
ATOM 1340 O O . ILE A 1 172 ? 0.140 -4.474 10.522 1.00 92.06 172 ILE A O 1
ATOM 1344 N N . ARG A 1 173 ? -1.495 -5.355 11.790 1.00 91.19 173 ARG A N 1
ATOM 1345 C CA . ARG A 1 173 ? -2.493 -4.305 11.539 1.00 91.19 173 ARG A CA 1
ATOM 1346 C C . ARG A 1 173 ? -2.932 -3.682 12.851 1.00 91.19 173 ARG A C 1
ATOM 1348 O O . ARG A 1 173 ? -3.595 -4.331 13.657 1.00 91.19 173 ARG A O 1
ATOM 1355 N N . LEU A 1 174 ? -2.617 -2.406 13.028 1.00 91.00 174 LEU A N 1
ATOM 1356 C CA . LEU A 1 174 ? -2.889 -1.682 14.274 1.00 91.00 174 LEU A CA 1
ATOM 1357 C C . LEU A 1 174 ? -4.322 -1.141 14.376 1.00 91.00 174 LEU A C 1
ATOM 1359 O O . LEU A 1 174 ? -4.705 -0.622 15.413 1.00 91.00 174 LEU A O 1
ATOM 1363 N N . TYR A 1 175 ? -5.122 -1.226 13.314 1.00 92.31 175 TYR A N 1
ATOM 1364 C CA . TYR A 1 175 ? -6.509 -0.739 13.284 1.00 92.31 175 TYR A CA 1
ATOM 1365 C C . TYR A 1 175 ? -7.551 -1.861 13.252 1.00 92.31 175 TYR A C 1
ATOM 1367 O O . TYR A 1 175 ? -8.746 -1.587 13.138 1.00 92.31 175 TYR A O 1
ATOM 1375 N N . GLN A 1 176 ? -7.131 -3.127 13.289 1.00 91.25 176 GLN A N 1
ATOM 1376 C CA . GLN A 1 176 ? -8.040 -4.245 13.049 1.00 91.25 176 GLN A CA 1
ATOM 1377 C C . GLN A 1 176 ? -9.123 -4.338 14.129 1.00 91.25 176 GLN A C 1
ATOM 1379 O O . GLN A 1 176 ? -10.305 -4.408 13.788 1.00 91.25 176 GLN A O 1
ATOM 1384 N N . ASN A 1 177 ? -8.742 -4.237 15.403 1.00 92.94 177 ASN A N 1
ATOM 1385 C CA . ASN A 1 177 ? -9.692 -4.324 16.513 1.00 92.94 177 ASN A CA 1
ATOM 1386 C C . ASN A 1 177 ? -10.700 -3.166 16.476 1.00 92.94 177 ASN A C 1
ATOM 1388 O O . ASN A 1 177 ? -11.903 -3.383 16.607 1.00 92.94 177 ASN A O 1
ATOM 1392 N N . ALA A 1 178 ? -10.230 -1.946 16.201 1.00 91.94 178 ALA A N 1
ATOM 1393 C CA . ALA A 1 178 ? -11.095 -0.778 16.061 1.00 91.94 178 ALA A CA 1
ATOM 1394 C C . ALA A 1 178 ? -12.092 -0.924 14.898 1.00 91.94 178 ALA A C 1
ATOM 1396 O O . ALA A 1 178 ? -13.265 -0.577 15.037 1.00 91.94 178 ALA A O 1
ATOM 1397 N N . LEU A 1 179 ? -11.664 -1.476 13.756 1.00 91.38 179 LEU A N 1
ATOM 1398 C CA . LEU A 1 179 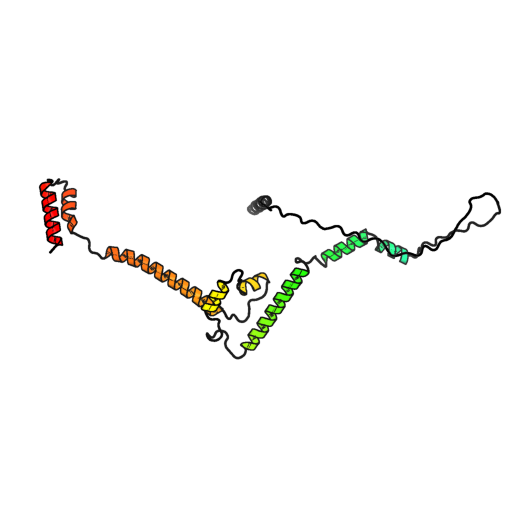? -12.567 -1.750 12.635 1.00 91.38 179 LEU A CA 1
ATOM 1399 C C . LEU A 1 179 ? -13.600 -2.834 12.970 1.00 91.38 179 LEU A C 1
ATOM 1401 O O . LEU A 1 179 ? -14.753 -2.730 12.543 1.00 91.38 179 LEU A O 1
ATOM 1405 N N . GLU A 1 180 ? -13.209 -3.879 13.697 1.00 91.75 180 GLU A N 1
ATOM 1406 C CA . GLU A 1 180 ? -14.119 -4.933 14.155 1.00 91.75 180 GLU A CA 1
ATOM 1407 C C . GLU A 1 180 ? -15.156 -4.386 15.141 1.00 91.75 180 GLU A C 1
ATOM 1409 O O . GLU A 1 180 ? -16.349 -4.660 14.992 1.00 91.75 180 GLU A O 1
ATOM 1414 N N . GLU A 1 181 ? -14.734 -3.525 16.064 1.00 91.19 181 GLU A N 1
ATOM 1415 C CA . GLU A 1 181 ? -15.611 -2.867 17.027 1.00 91.19 181 GLU A CA 1
ATOM 1416 C C . GLU A 1 181 ? -16.588 -1.902 16.343 1.00 91.19 181 GLU A C 1
ATOM 1418 O O . GLU A 1 181 ? -17.792 -1.989 16.574 1.00 91.19 181 GLU A O 1
ATOM 1423 N N . MET A 1 182 ? -16.131 -1.083 15.388 1.00 88.62 182 MET A N 1
ATOM 1424 C CA . MET A 1 182 ? -17.012 -0.227 14.577 1.00 88.62 182 MET A CA 1
ATOM 1425 C C . MET A 1 182 ? -18.045 -1.030 13.771 1.00 88.62 182 MET A C 1
ATOM 1427 O O . MET A 1 182 ? -19.193 -0.603 13.601 1.00 88.62 182 MET A O 1
ATOM 1431 N N . ARG A 1 183 ? -17.665 -2.210 13.261 1.00 90.44 183 ARG A N 1
ATOM 1432 C CA . ARG A 1 183 ? -18.613 -3.129 12.607 1.00 90.44 183 ARG A CA 1
ATOM 1433 C C . ARG A 1 183 ? -19.602 -3.710 13.619 1.00 90.44 183 ARG A C 1
ATOM 1435 O O . ARG A 1 183 ? -20.780 -3.849 13.286 1.00 90.44 183 ARG A O 1
ATOM 1442 N N . GLY A 1 184 ? -19.143 -4.031 14.828 1.00 88.94 184 GLY A N 1
ATOM 1443 C CA . GLY A 1 184 ? -19.965 -4.495 15.946 1.00 88.94 184 GLY A CA 1
ATOM 1444 C C . GLY A 1 184 ? -20.999 -3.458 16.390 1.00 88.94 184 GLY A C 1
ATOM 1445 O O . GLY A 1 184 ? -22.188 -3.776 16.430 1.00 88.94 184 GLY A O 1
ATOM 1446 N N . GLU A 1 185 ? -20.582 -2.208 16.615 1.00 84.00 185 GLU A N 1
ATOM 1447 C CA . GLU A 1 185 ? -21.456 -1.069 16.941 1.00 84.00 185 GLU A CA 1
ATOM 1448 C C . GLU A 1 185 ? -22.577 -0.924 15.903 1.00 84.00 185 GLU A C 1
ATOM 1450 O O . GLU A 1 185 ? -23.755 -0.815 16.248 1.00 84.00 185 GLU A O 1
ATOM 1455 N N . ARG A 1 186 ? -22.237 -1.000 14.609 1.00 79.88 186 ARG A N 1
ATOM 1456 C CA . ARG A 1 186 ? -23.214 -0.886 13.516 1.00 79.88 186 ARG A CA 1
ATOM 1457 C C . ARG A 1 186 ? -24.226 -2.038 13.500 1.00 79.88 186 ARG A C 1
ATOM 1459 O O . ARG A 1 186 ? -25.406 -1.818 13.211 1.00 79.88 186 ARG A O 1
ATOM 1466 N N . ARG A 1 187 ? -23.793 -3.262 13.815 1.00 81.12 187 ARG A N 1
ATOM 1467 C CA . ARG A 1 187 ? -24.679 -4.438 13.925 1.00 81.12 187 ARG A CA 1
ATOM 1468 C C . ARG A 1 187 ? -25.618 -4.330 15.129 1.00 81.12 187 ARG A C 1
ATOM 1470 O O . ARG A 1 187 ? -26.803 -4.611 15.007 1.00 81.12 187 ARG A O 1
ATOM 1477 N N . GLN A 1 188 ? -25.124 -3.862 16.271 1.00 77.00 188 GLN A N 1
ATOM 1478 C CA . GLN A 1 188 ? -25.957 -3.680 17.464 1.00 77.00 188 GLN A CA 1
ATOM 1479 C C . GLN A 1 188 ? -26.946 -2.515 17.315 1.00 77.00 188 GLN A C 1
ATOM 1481 O O . GLN A 1 188 ? -28.100 -2.628 17.727 1.00 77.00 188 GLN A O 1
ATOM 1486 N N . ALA A 1 189 ? -26.535 -1.411 16.685 1.00 73.44 189 ALA A N 1
ATOM 1487 C CA . ALA A 1 189 ? -27.417 -0.278 16.407 1.00 73.44 189 ALA A CA 1
ATOM 1488 C C . ALA A 1 189 ? -28.567 -0.649 15.451 1.00 73.44 189 ALA A C 1
ATOM 1490 O O . ALA A 1 189 ? -29.697 -0.194 15.637 1.00 73.44 189 ALA A O 1
ATOM 1491 N N . SER A 1 190 ? -28.299 -1.505 14.459 1.00 70.62 190 SER A N 1
ATOM 1492 C CA . SER A 1 190 ? -29.326 -2.013 13.537 1.00 70.62 190 SER A CA 1
ATOM 1493 C C . SER A 1 190 ? -30.276 -3.020 14.193 1.00 70.62 190 SER A C 1
ATOM 1495 O O . SER A 1 190 ? -31.471 -2.980 13.914 1.00 70.62 190 SER A O 1
ATOM 1497 N N . ALA A 1 191 ? -29.797 -3.850 15.125 1.00 67.50 191 ALA A N 1
ATOM 1498 C CA . ALA A 1 191 ? -30.666 -4.725 15.917 1.00 67.50 191 ALA A CA 1
ATOM 1499 C C . ALA A 1 191 ? -31.627 -3.923 16.820 1.00 67.50 191 ALA A C 1
A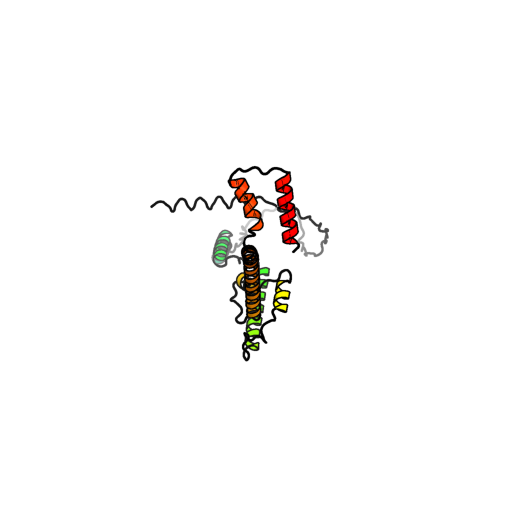TOM 1501 O O . ALA A 1 191 ? -32.836 -4.132 16.783 1.00 67.50 191 ALA A O 1
ATOM 1502 N N . ARG A 1 192 ? -31.124 -2.908 17.539 1.00 62.31 192 ARG A N 1
ATOM 1503 C CA . ARG A 1 192 ? -31.952 -2.069 18.432 1.00 62.31 192 ARG A CA 1
ATOM 1504 C C . ARG A 1 192 ? -33.035 -1.269 17.701 1.00 62.31 192 ARG A C 1
ATOM 1506 O O . ARG A 1 192 ? -34.090 -1.003 18.269 1.00 62.31 192 ARG A O 1
ATOM 1513 N N . THR A 1 193 ? -32.791 -0.874 16.452 1.00 60.19 193 THR A N 1
ATOM 1514 C CA . THR A 1 193 ? -33.794 -0.171 15.631 1.00 60.19 193 THR A CA 1
ATOM 1515 C C . THR A 1 193 ? -34.830 -1.112 15.013 1.00 60.19 193 THR A C 1
ATOM 1517 O O . THR A 1 193 ? -35.938 -0.664 14.714 1.00 60.19 193 THR A O 1
ATOM 1520 N N . ALA A 1 194 ? -34.516 -2.401 14.856 1.00 58.00 194 ALA A N 1
ATOM 1521 C CA . ALA A 1 194 ? -35.486 -3.421 14.465 1.00 58.00 194 ALA A CA 1
ATOM 1522 C C . ALA A 1 194 ? -36.419 -3.785 15.634 1.00 58.00 194 ALA A C 1
ATOM 1524 O O . ALA A 1 194 ? -37.637 -3.760 15.457 1.00 58.00 194 ALA A O 1
ATOM 1525 N N . ASP A 1 195 ? -35.871 -3.985 16.837 1.00 55.69 195 ASP A N 1
ATOM 1526 C CA . ASP A 1 195 ? -36.658 -4.328 18.033 1.00 55.69 195 ASP A CA 1
ATOM 1527 C C . ASP A 1 195 ? -37.628 -3.204 18.442 1.00 55.69 195 ASP A C 1
ATOM 1529 O O . ASP A 1 195 ? -38.781 -3.452 18.800 1.00 55.69 195 ASP A O 1
ATOM 1533 N N . GLN A 1 196 ? -37.219 -1.937 18.295 1.00 55.84 196 GLN A N 1
ATOM 1534 C CA . GLN A 1 196 ? -38.103 -0.795 18.563 1.00 55.84 196 GLN A CA 1
ATOM 1535 C C . GLN A 1 196 ? -39.283 -0.684 17.586 1.00 55.84 196 GLN A C 1
ATOM 1537 O O . GLN A 1 196 ? -40.339 -0.178 17.973 1.00 55.84 196 GLN A O 1
ATOM 1542 N N . LYS A 1 197 ? -39.143 -1.153 16.339 1.00 54.16 197 LYS A N 1
ATOM 1543 C CA . LYS A 1 197 ? -40.264 -1.181 15.387 1.00 54.16 197 LYS A CA 1
ATOM 1544 C C . LYS A 1 197 ? -41.249 -2.301 15.717 1.00 54.16 197 LYS A C 1
ATOM 1546 O O . LYS A 1 197 ? -42.452 -2.070 15.652 1.00 54.16 197 LYS A O 1
ATOM 1551 N N . THR A 1 198 ? -40.765 -3.464 16.154 1.00 53.53 198 THR A N 1
ATOM 1552 C CA . THR A 1 198 ? -41.636 -4.582 16.548 1.00 53.53 198 THR A CA 1
ATOM 1553 C C . THR A 1 198 ? -42.358 -4.346 17.879 1.00 53.53 198 THR A C 1
ATOM 1555 O O . THR A 1 198 ? -43.512 -4.749 18.030 1.00 53.53 198 THR A O 1
ATOM 1558 N N . ASP A 1 199 ? -41.745 -3.635 18.830 1.00 53.56 199 ASP A N 1
ATOM 1559 C CA . ASP A 1 199 ? -42.382 -3.329 20.120 1.00 53.56 199 ASP A CA 1
ATOM 1560 C C . ASP A 1 199 ? -43.446 -2.224 20.031 1.00 53.56 199 ASP A C 1
ATOM 1562 O O . ASP A 1 199 ? -44.407 -2.222 20.808 1.00 53.56 199 ASP A O 1
ATOM 1566 N N . GLN A 1 200 ? -43.334 -1.300 19.070 1.00 55.19 200 GLN A N 1
ATOM 1567 C CA . GLN A 1 200 ? -44.395 -0.320 18.808 1.00 55.19 200 GLN A CA 1
ATOM 1568 C C . GLN A 1 200 ? -45.634 -0.943 18.147 1.00 55.19 200 GLN A C 1
ATOM 1570 O O . GLN A 1 200 ? -46.745 -0.471 18.397 1.00 55.19 200 GLN A O 1
ATOM 1575 N N . GLU A 1 201 ? -45.477 -2.007 17.356 1.00 51.12 201 GLU A N 1
ATOM 1576 C CA . GLU A 1 201 ? -46.612 -2.780 16.833 1.00 51.12 201 GLU A CA 1
ATOM 1577 C C . GLU A 1 201 ? -47.275 -3.635 17.921 1.00 51.12 201 GLU A C 1
ATOM 1579 O O . GLU A 1 201 ? -48.502 -3.636 18.028 1.00 51.12 201 GLU A O 1
ATOM 1584 N N . LYS A 1 202 ? -46.498 -4.273 18.806 1.00 51.84 202 LYS A N 1
ATOM 1585 C CA . LYS A 1 202 ? -47.051 -5.084 19.908 1.00 51.84 202 LYS A CA 1
ATOM 1586 C C . LYS A 1 202 ? -47.772 -4.252 20.975 1.00 51.84 202 LYS A C 1
ATOM 1588 O O . LYS A 1 202 ? -48.862 -4.621 21.402 1.00 51.84 202 LYS A O 1
ATOM 1593 N N . LYS A 1 203 ? -47.271 -3.060 21.329 1.00 50.69 203 LYS A N 1
ATOM 1594 C CA . LYS A 1 203 ? -47.959 -2.155 22.281 1.00 50.69 203 LYS A CA 1
ATOM 1595 C C . LYS A 1 203 ? -49.291 -1.581 21.778 1.00 50.69 203 LYS A C 1
ATOM 1597 O O . LYS A 1 203 ? -50.030 -1.003 22.577 1.00 50.69 203 LYS A O 1
ATOM 1602 N N . LYS A 1 204 ? -49.620 -1.717 20.488 1.00 53.34 204 LYS A N 1
ATOM 1603 C CA . LYS A 1 204 ? -50.949 -1.365 19.960 1.00 53.34 204 LYS A CA 1
ATOM 1604 C C . LYS A 1 204 ? -51.965 -2.506 20.060 1.00 53.34 204 LYS A C 1
ATOM 1606 O O . LYS A 1 204 ? -53.150 -2.220 19.941 1.00 53.34 204 LYS A O 1
ATOM 1611 N N . MET A 1 205 ? -51.536 -3.746 20.309 1.00 53.72 205 MET A N 1
ATOM 1612 C CA . MET A 1 205 ? -52.437 -4.901 20.422 1.00 53.72 205 MET A CA 1
ATOM 1613 C C . MET A 1 205 ? -52.825 -5.261 21.867 1.00 53.72 205 MET A C 1
ATOM 1615 O O . MET A 1 205 ? -53.875 -5.859 22.062 1.00 53.72 205 MET A O 1
ATOM 1619 N N . ASP A 1 206 ? -52.065 -4.821 22.878 1.00 52.91 206 ASP A N 1
ATOM 1620 C CA . ASP A 1 206 ? -52.334 -5.148 24.296 1.00 52.91 206 ASP A CA 1
ATOM 1621 C C . ASP A 1 206 ? -53.232 -4.142 25.044 1.00 52.91 206 ASP A C 1
ATOM 1623 O O . ASP A 1 206 ? -53.452 -4.258 26.251 1.00 52.91 206 ASP A O 1
ATOM 1627 N N . LYS A 1 207 ? -53.808 -3.150 24.353 1.00 53.62 207 LYS A N 1
ATOM 1628 C CA . LYS A 1 207 ? -54.964 -2.426 24.898 1.00 53.62 207 LYS A CA 1
ATOM 1629 C C . LYS A 1 207 ? -56.200 -3.233 24.535 1.00 53.62 207 LYS A C 1
ATOM 1631 O O . LYS A 1 207 ? -56.568 -3.277 23.366 1.00 53.62 207 LYS A O 1
ATOM 1636 N N . GLY A 1 208 ? -56.785 -3.891 25.537 1.00 52.66 208 GLY A N 1
ATOM 1637 C CA . GLY A 1 208 ? -57.990 -4.704 25.398 1.00 52.66 208 GLY A CA 1
ATOM 1638 C C . GLY A 1 208 ? -59.042 -4.054 24.498 1.00 52.66 208 GLY A C 1
ATOM 1639 O O . GLY A 1 208 ? -59.207 -2.834 24.496 1.00 52.66 208 GLY A O 1
ATOM 1640 N N . ILE A 1 209 ? -59.719 -4.894 23.718 1.00 56.91 209 ILE A N 1
ATOM 1641 C CA . ILE A 1 209 ? -60.769 -4.505 22.775 1.00 56.91 209 ILE A CA 1
ATOM 1642 C C . ILE A 1 209 ? -61.774 -3.609 23.511 1.00 56.91 209 ILE A C 1
ATOM 1644 O O . ILE A 1 209 ? -62.400 -4.038 24.479 1.00 56.91 209 ILE A O 1
ATOM 1648 N N . ASP A 1 210 ? -61.902 -2.353 23.081 1.00 57.94 210 ASP A N 1
ATOM 1649 C CA . ASP A 1 210 ? -62.795 -1.379 23.706 1.00 57.94 210 ASP A CA 1
ATOM 1650 C C . ASP A 1 210 ? -64.251 -1.734 23.355 1.00 57.94 210 ASP A C 1
ATOM 1652 O O . ASP A 1 210 ? -64.785 -1.360 22.310 1.00 57.94 210 ASP A O 1
ATOM 1656 N N . LEU A 1 211 ? -64.892 -2.512 24.235 1.00 62.00 211 LEU A N 1
ATOM 1657 C CA . LEU A 1 211 ? -66.252 -3.044 24.063 1.00 62.00 211 LEU A CA 1
ATOM 1658 C C . LEU A 1 211 ? -67.343 -1.956 24.107 1.00 62.00 211 LEU A C 1
ATOM 1660 O O . LEU A 1 211 ? -68.527 -2.254 23.963 1.00 62.00 211 LEU A O 1
ATOM 1664 N N . SER A 1 212 ? -66.976 -0.686 24.302 1.00 64.62 212 SER A N 1
ATOM 1665 C CA . SER A 1 212 ? -67.929 0.418 24.442 1.00 64.62 212 SER A CA 1
ATOM 1666 C C . SER A 1 212 ? -68.677 0.790 23.148 1.00 64.62 212 SER A C 1
ATOM 1668 O O . SER A 1 212 ? -69.635 1.560 23.219 1.00 64.62 212 SER A O 1
ATOM 1670 N N . ASN A 1 213 ? -68.282 0.235 21.992 1.00 66.12 213 ASN A N 1
ATOM 1671 C CA . ASN A 1 213 ? -68.956 0.407 20.692 1.00 66.12 213 ASN A CA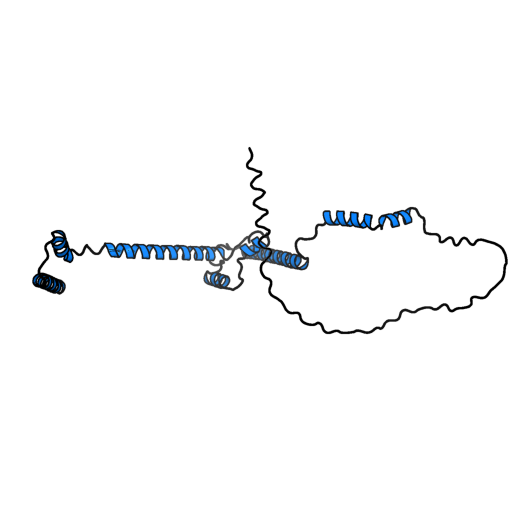 1
ATOM 1672 C C . ASN A 1 213 ? -69.867 -0.766 20.278 1.00 66.12 213 ASN A C 1
ATOM 1674 O O . ASN A 1 213 ? -70.609 -0.639 19.303 1.00 66.12 213 ASN A O 1
ATOM 1678 N N . ILE A 1 214 ? -69.843 -1.893 20.996 1.00 69.56 214 ILE A N 1
ATOM 1679 C CA . ILE A 1 214 ? -70.478 -3.140 20.532 1.00 69.56 214 ILE A CA 1
ATOM 1680 C C . ILE A 1 214 ? -72.001 -3.017 20.428 1.00 69.56 214 ILE A C 1
ATOM 1682 O O . ILE A 1 214 ? -72.590 -3.526 19.480 1.00 69.56 214 ILE A O 1
ATOM 1686 N N . ASP A 1 215 ? -72.648 -2.293 21.343 1.00 67.81 215 ASP A N 1
ATOM 1687 C CA . ASP A 1 215 ? -74.106 -2.122 21.313 1.00 67.81 215 ASP A CA 1
ATOM 1688 C C . ASP A 1 215 ? -74.585 -1.322 20.090 1.00 67.81 215 ASP A C 1
ATOM 1690 O O . ASP A 1 215 ? -75.696 -1.535 19.602 1.00 67.81 215 ASP A O 1
ATOM 1694 N N . GLU A 1 216 ? -73.771 -0.393 19.582 1.00 72.44 216 GLU A N 1
ATOM 1695 C CA . GLU A 1 216 ? -74.100 0.395 18.388 1.00 72.44 216 GLU A CA 1
ATOM 1696 C C . GLU A 1 216 ? -73.857 -0.414 17.111 1.00 72.44 216 GLU A C 1
ATOM 1698 O O . GLU A 1 216 ? -74.696 -0.411 16.208 1.00 72.44 216 GLU A O 1
ATOM 1703 N N . GLU A 1 217 ? -72.762 -1.174 17.061 1.00 70.12 217 GLU A N 1
ATOM 1704 C CA . GLU A 1 217 ? -72.462 -2.081 15.951 1.00 70.12 217 GLU A CA 1
ATOM 1705 C C . GLU A 1 217 ? -73.468 -3.235 15.861 1.00 70.12 217 GLU A C 1
ATOM 1707 O O . GLU A 1 217 ? -73.911 -3.572 14.765 1.00 70.12 217 GLU A O 1
ATOM 1712 N N . PHE A 1 218 ? -73.921 -3.784 16.992 1.00 75.75 218 PHE A N 1
ATOM 1713 C CA . PHE A 1 218 ? -74.923 -4.850 17.018 1.00 75.75 218 PHE A CA 1
ATOM 1714 C C . PHE A 1 218 ? -76.308 -4.365 16.564 1.00 75.75 218 PHE A C 1
ATOM 1716 O O . PHE A 1 218 ? -76.995 -5.062 15.815 1.00 75.75 218 PHE A O 1
ATOM 1723 N N . LEU A 1 219 ? -76.719 -3.156 16.963 1.00 73.06 219 LEU A N 1
ATOM 1724 C CA . LEU A 1 219 ? -77.988 -2.564 16.518 1.00 73.06 219 LEU A CA 1
ATOM 1725 C C . LEU A 1 219 ? -77.971 -2.213 15.027 1.00 73.06 219 LEU A C 1
ATOM 1727 O O . LEU A 1 219 ? -78.962 -2.461 14.338 1.00 73.06 219 LEU A O 1
ATOM 1731 N N . ASN A 1 220 ? -76.839 -1.719 14.521 1.00 73.44 220 ASN A N 1
ATOM 1732 C CA . ASN A 1 220 ? -76.646 -1.483 13.091 1.00 73.44 220 ASN A CA 1
ATOM 1733 C C . ASN A 1 220 ? -76.615 -2.802 12.301 1.00 73.44 220 ASN A C 1
ATOM 1735 O O . ASN A 1 220 ? -77.227 -2.889 11.241 1.00 73.44 220 ASN A O 1
ATOM 1739 N N . PHE A 1 221 ? -75.981 -3.853 12.833 1.00 76.44 221 PHE A N 1
ATOM 1740 C CA . PHE A 1 221 ? -75.948 -5.181 12.210 1.00 76.44 221 PHE A CA 1
ATOM 1741 C C . PHE A 1 221 ? -77.331 -5.851 12.167 1.00 76.44 221 PHE A C 1
ATOM 1743 O O . PHE A 1 221 ? -77.655 -6.557 11.216 1.00 76.44 221 PHE A O 1
ATOM 1750 N N . LYS A 1 222 ? -78.184 -5.599 13.168 1.00 78.12 222 LYS A N 1
ATOM 1751 C CA . LYS A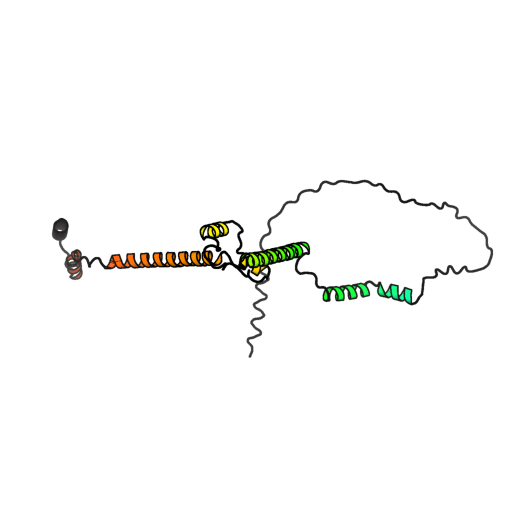 1 222 ? -79.594 -6.024 13.170 1.00 78.12 222 LYS A CA 1
ATOM 1752 C C . LYS A 1 222 ? -80.519 -5.102 12.362 1.00 78.12 222 LYS A C 1
ATOM 1754 O O . LYS A 1 222 ? -81.710 -5.389 12.287 1.00 78.12 222 LYS A O 1
ATOM 1759 N N . GLY A 1 223 ? -79.991 -4.037 11.751 1.00 70.69 223 GLY A N 1
ATOM 1760 C CA . GLY A 1 223 ? -80.742 -3.120 10.888 1.00 70.69 223 GLY A CA 1
ATOM 1761 C C . GLY A 1 223 ? -81.744 -2.228 11.627 1.00 70.69 223 GLY A C 1
ATOM 1762 O O . GLY A 1 223 ? -82.691 -1.739 11.018 1.00 70.69 223 GLY A O 1
ATOM 1763 N N . ILE A 1 224 ? -81.576 -2.028 12.938 1.00 74.06 224 ILE A N 1
ATOM 1764 C CA . ILE A 1 224 ? -82.502 -1.234 13.753 1.00 74.06 224 ILE A CA 1
ATOM 1765 C C . ILE A 1 224 ? -82.022 0.218 13.765 1.00 74.06 224 ILE A C 1
ATOM 1767 O O . ILE A 1 224 ? -81.111 0.594 14.507 1.00 74.06 224 ILE A O 1
ATOM 1771 N N . GLU A 1 225 ? -82.655 1.062 12.955 1.00 73.75 225 GLU A N 1
ATOM 1772 C CA . GLU A 1 225 ? -82.354 2.491 12.929 1.00 73.75 225 GLU A CA 1
ATOM 1773 C C . GLU A 1 225 ? -82.907 3.195 14.177 1.00 73.75 225 GLU A C 1
ATOM 1775 O O . GLU A 1 225 ? -84.099 3.468 14.305 1.00 73.75 225 GLU A O 1
ATOM 1780 N N . LEU A 1 226 ? -82.025 3.521 15.125 1.00 73.31 226 LEU A N 1
ATOM 1781 C CA . LEU A 1 226 ? -82.405 4.322 16.290 1.00 73.31 226 LEU A CA 1
ATOM 1782 C C . LEU A 1 226 ? -82.782 5.757 15.888 1.00 73.31 226 LEU A C 1
ATOM 1784 O O . LEU A 1 226 ? -82.059 6.423 15.135 1.00 73.31 226 LEU A O 1
ATOM 1788 N N . SER A 1 227 ? -83.856 6.272 16.490 1.00 78.19 227 SER A N 1
ATOM 1789 C CA . SER A 1 227 ? -84.250 7.679 16.385 1.00 78.19 227 SER A CA 1
ATOM 1790 C C . SER A 1 227 ? -83.134 8.607 16.878 1.00 78.19 227 SER A C 1
ATOM 1792 O O . SER A 1 227 ? -82.392 8.290 17.813 1.00 78.19 227 SER A O 1
ATOM 1794 N N . LYS A 1 228 ? -83.027 9.802 16.280 1.00 76.88 228 LYS A N 1
ATOM 1795 C CA . LYS A 1 228 ? -81.990 10.802 16.609 1.00 76.88 228 LYS A CA 1
ATOM 1796 C C . LYS A 1 228 ? -81.949 11.138 18.109 1.00 76.88 228 LYS A C 1
ATOM 1798 O O . LYS A 1 228 ? -80.874 11.381 18.652 1.00 76.88 228 LYS A O 1
ATOM 1803 N N . LYS A 1 229 ? -83.103 11.104 18.787 1.00 78.62 229 LYS A N 1
ATOM 1804 C CA . LYS A 1 229 ? -83.215 11.363 20.234 1.00 78.62 229 LYS A CA 1
ATOM 1805 C C . LYS A 1 229 ? -82.588 10.252 21.087 1.00 78.62 229 LYS A C 1
ATOM 1807 O O . LYS A 1 229 ? -81.967 10.552 22.104 1.00 78.62 229 LYS A O 1
ATOM 1812 N N . ASP A 1 230 ? -82.688 8.997 20.660 1.00 77.12 230 ASP A N 1
ATOM 1813 C CA . ASP A 1 230 ? -82.157 7.852 21.411 1.00 77.12 230 ASP A CA 1
ATOM 1814 C C . ASP A 1 230 ? -80.650 7.688 21.206 1.00 77.12 230 ASP A C 1
ATOM 1816 O O . ASP A 1 230 ? -79.929 7.368 22.153 1.00 77.12 230 ASP A O 1
ATOM 1820 N N . LYS A 1 231 ? -80.150 8.023 20.008 1.00 76.88 231 LYS A N 1
ATOM 1821 C CA . LYS A 1 231 ? -78.707 8.133 19.733 1.00 76.88 231 LYS A CA 1
ATOM 1822 C C . LYS A 1 231 ? -78.042 9.181 20.636 1.00 76.88 231 LYS A C 1
ATOM 1824 O O . LYS A 1 231 ? -77.013 8.906 21.246 1.00 76.88 231 LYS A O 1
ATOM 1829 N N . ALA A 1 232 ? -78.671 10.347 20.803 1.00 77.31 232 ALA A N 1
ATOM 1830 C CA . ALA A 1 232 ? -78.155 11.408 21.671 1.00 77.31 232 ALA A CA 1
ATOM 1831 C C . ALA A 1 232 ? -78.141 11.011 23.161 1.00 77.31 232 ALA A C 1
ATOM 1833 O O . ALA A 1 232 ? -77.161 11.272 23.858 1.00 77.31 232 ALA A O 1
ATOM 1834 N N . LYS A 1 233 ? -79.186 10.325 23.651 1.00 80.75 233 LYS A N 1
ATOM 1835 C CA . LYS A 1 233 ? -79.231 9.819 25.036 1.00 80.75 233 LYS A CA 1
ATOM 1836 C C . LYS A 1 233 ? -78.159 8.759 25.306 1.00 80.75 233 LYS A C 1
ATOM 1838 O O . LYS A 1 233 ? -77.530 8.791 26.362 1.00 80.75 233 LYS A O 1
ATOM 1843 N N . LYS A 1 234 ? -77.912 7.848 24.358 1.00 74.81 234 LYS A N 1
ATOM 1844 C CA . LYS A 1 234 ? -76.840 6.845 24.480 1.00 74.81 234 LYS A CA 1
ATOM 1845 C C . LYS A 1 234 ? -75.451 7.486 24.486 1.00 74.81 234 LYS A C 1
ATOM 1847 O O . LYS A 1 234 ? -74.643 7.153 25.351 1.00 74.81 234 LYS A O 1
ATOM 1852 N N . ALA A 1 235 ? -75.211 8.467 23.616 1.00 77.06 235 ALA A N 1
ATOM 1853 C CA . ALA A 1 235 ? -73.962 9.228 23.603 1.00 77.06 235 ALA A CA 1
ATOM 1854 C C . ALA A 1 235 ? -73.731 9.998 24.920 1.00 77.06 235 ALA A C 1
ATOM 1856 O O . ALA A 1 235 ? -72.626 9.976 25.464 1.00 77.06 235 ALA A O 1
ATOM 1857 N N . ALA A 1 236 ? -74.778 10.609 25.486 1.00 78.69 236 ALA A N 1
ATOM 1858 C CA . ALA A 1 236 ? -74.704 11.307 26.771 1.00 78.69 236 ALA A CA 1
ATOM 1859 C C . ALA A 1 236 ? -74.414 10.355 27.948 1.00 78.69 236 ALA A C 1
ATOM 1861 O O . ALA A 1 236 ? -73.544 10.639 28.773 1.00 78.69 236 ALA A O 1
ATOM 1862 N N . ASN A 1 237 ? -75.070 9.190 27.994 1.00 75.94 237 ASN A N 1
ATOM 1863 C CA . ASN A 1 237 ? -74.815 8.169 29.018 1.00 75.94 237 ASN A CA 1
ATOM 1864 C C . ASN A 1 237 ? -73.392 7.595 28.925 1.00 75.94 237 ASN A C 1
ATOM 1866 O O . ASN A 1 237 ? -72.774 7.297 29.949 1.00 75.94 237 ASN A O 1
ATOM 1870 N N . ARG A 1 238 ? -72.845 7.472 27.710 1.00 75.69 238 ARG A N 1
ATOM 1871 C CA . ARG A 1 238 ? -71.454 7.056 27.486 1.00 75.69 238 ARG A CA 1
ATOM 1872 C C . ARG A 1 238 ? -70.459 8.106 27.977 1.00 75.69 238 ARG A C 1
ATOM 1874 O O . ARG A 1 238 ? -69.481 7.752 28.628 1.00 75.69 238 ARG A O 1
ATOM 1881 N N . ALA A 1 239 ? -70.730 9.385 27.719 1.00 73.88 239 ALA A N 1
ATOM 1882 C CA . ALA A 1 239 ? -69.909 10.485 28.218 1.00 73.88 239 ALA A CA 1
ATOM 1883 C C . ALA A 1 239 ? -69.918 10.556 29.757 1.00 73.88 239 ALA A C 1
ATOM 1885 O O . ALA A 1 239 ? -68.867 10.729 30.368 1.00 73.88 239 ALA A O 1
ATOM 1886 N N . GLN A 1 240 ? -71.072 10.338 30.398 1.00 74.19 240 GLN A N 1
ATOM 1887 C CA . GLN A 1 240 ? -71.171 10.292 31.862 1.00 74.19 240 GLN A CA 1
ATOM 1888 C C . GLN A 1 240 ? -70.446 9.088 32.478 1.00 74.19 240 GLN A C 1
ATOM 1890 O O . GLN A 1 240 ? -69.768 9.250 33.489 1.00 74.19 240 GLN A O 1
ATOM 1895 N N . LYS A 1 241 ? -70.538 7.897 31.868 1.00 69.25 241 LYS A N 1
ATOM 1896 C CA . LYS A 1 241 ? -69.807 6.699 32.328 1.00 69.25 241 LYS A CA 1
ATOM 1897 C C . LYS A 1 241 ? -68.291 6.812 32.185 1.00 69.25 241 LYS A C 1
ATOM 1899 O O . LYS A 1 241 ? -67.585 6.127 32.903 1.00 69.25 241 LYS A O 1
ATOM 1904 N N . ARG A 1 242 ? -67.804 7.636 31.256 1.00 65.56 242 ARG A N 1
ATOM 1905 C CA . ARG A 1 242 ? -66.371 7.841 31.004 1.00 65.56 242 ARG A CA 1
ATOM 1906 C C . ARG A 1 242 ? -65.737 8.891 31.929 1.00 65.56 242 ARG A C 1
ATOM 1908 O O . ARG A 1 242 ? -64.519 8.936 32.034 1.00 65.56 242 ARG A O 1
ATOM 1915 N N . ASN A 1 243 ? -66.562 9.718 32.576 1.00 62.88 243 ASN A N 1
ATOM 1916 C CA . ASN A 1 243 ? -66.140 10.743 33.538 1.00 62.88 243 ASN A CA 1
ATOM 1917 C C . ASN A 1 243 ? -66.286 10.303 35.010 1.00 62.88 243 ASN A C 1
ATOM 1919 O O . ASN A 1 243 ? -65.966 11.085 35.903 1.00 62.88 243 ASN A O 1
ATOM 1923 N N . ARG A 1 244 ? -66.801 9.096 35.261 1.00 47.25 244 ARG A N 1
ATOM 1924 C CA . ARG A 1 244 ? -66.744 8.410 36.559 1.00 47.25 244 ARG A CA 1
ATOM 1925 C C . ARG A 1 244 ? -65.609 7.401 36.535 1.00 47.25 244 ARG A C 1
ATOM 1927 O O . ARG A 1 244 ? -65.009 7.214 37.611 1.00 47.25 244 ARG A O 1
#

Radius of gyration: 47.69 Å; Cα contacts (8 Å, |Δi|>4): 61; chains: 1; bounding box: 135×65×113 Å

Organism: Alexandrium catenella (NCBI:txid2925)

Sequence (244 aa):
RPVAAALLLAAAAVFAATALSGSPARSEPSAPALSFLVGSSLPRTGASRPGQELASVVAGVPAFDGEARATSPVALRGKRMKTWDVKQLKNHFYALRNPKPVLPKRELRKRVTKVKLMRREDEWVTEVFMHYDPRDKEWQMPIKDVKRMMETPDFQLEDRVRESLGVPLAPIRLYQNALEEMRGERRQASARTADQKTDQEKKKMDKGIDLSNIDEEFLNFKGIELSKKDKAKKAANRAQKRNR

Mean predicted aligned error: 21.54 Å

Solvent-accessible surface area (backbone atoms only — not comparable to full-atom values): 15915 Å² total; per-residue (Å²): 142,87,69,78,76,69,67,69,68,66,66,67,67,69,73,72,72,74,83,78,75,88,81,84,91,78,82,86,79,87,80,83,88,77,90,76,83,86,88,83,86,78,88,79,82,81,85,79,86,82,83,94,80,82,89,83,92,78,85,86,78,86,77,76,81,69,75,73,67,74,73,46,69,66,52,50,49,53,51,61,64,66,33,69,67,55,47,50,54,50,50,51,56,44,42,71,76,53,61,80,69,95,56,59,73,69,56,46,50,52,51,53,52,50,52,54,49,53,50,51,51,47,54,50,51,52,60,72,42,66,87,46,71,57,85,40,79,88,64,28,49,56,52,68,58,54,51,53,50,70,68,38,85,92,62,68,59,65,63,60,55,26,57,76,69,74,44,78,73,70,93,72,65,46,50,54,68,33,53,53,47,56,52,47,54,54,52,53,55,53,50,57,58,51,52,56,55,55,50,59,57,52,65,66,65,74,60,72,83,75,69,90,52,49,72,60,52,52,34,56,73,71,67,54,82,72,54,75,70,57,53,51,52,52,53,50,53,51,54,54,63,72,76,106